Protein AF-A0A2N1FBA3-F1 (afdb_monomer_lite)

Foldseek 3Di:
DDDDDDDDPDPDDDPPPDPPDDDPLNVLLVVLLLLLLCCLVVVDDPVVNVVVLVVCCVVDPDDCPHLSNQVNPQDSPDPPSSVSSVVSSVVPDDPLRSVLSVLLVLLVCLLPDPDLVVNLVSLVVLLVVCVVVVNQQQLSVVSVVLNCLDCPRDDDDDHHDYSVNSSVVSNVSSVQLNVLSVVCVVVVNSVCSRNDHRDDPPPPDDPPVVDDPPDPPVVVVVSVVVVVVVCVVVVVD

Radius of gyration: 23.24 Å; chains: 1; bounding box: 52×93×58 Å

Secondary structure (DSSP, 8-state):
-----------------------HHHHHHHHHHHHHHHHHTTSS-HHHHHHHHHHHHHHS---TTSHHHHHHTS-TTSTTTHHHHHHHHHHHS-HHHHHHHHHHHHHHHHHH---HHHHHHHHHHHHHHHHHTTT--GGGHHHHHHHHTSTTSS-S-S----HHHHHHHHHHHHHHHHHHHHHHHTTT-HHHHHTPPPPP------TTTTS----HHHHHHHHHHHHHHHHHHTT--

Sequence (237 aa):
MEEAKEEIEDKKPHRYLKPVRFNKQEIVNEELTQKAYQLLIDKIDVDTFEKYLYELVEISQFNSKTLIFDFVNINYKLGNYKKPLFNLLECYCSDEELLSFKIYFSCLNLLSSDTDKFILELISDLSSLWVQNDYELDMLHEFYMLNISMPSSFGDDYYHLSEAEGIAKAIMYSKEVILKFNFFKKSHDWKGFLKCIIEKEEEHKNNIIKTKYTSIEQSKSLSNKIIDLLKGILGLI

pLDDT: mean 74.28, std 22.82, range [27.34, 96.5]

Structure (mmCIF, N/CA/C/O backbone):
data_AF-A0A2N1FBA3-F1
#
_entry.id   AF-A0A2N1FBA3-F1
#
loop_
_atom_site.group_PDB
_atom_site.id
_atom_site.type_symbol
_atom_site.label_atom_id
_atom_site.label_alt_id
_atom_site.label_comp_id
_atom_site.label_asym_id
_atom_site.label_entity_id
_atom_site.label_seq_id
_atom_site.pdbx_PDB_ins_code
_atom_site.Cartn_x
_atom_site.Cartn_y
_atom_site.Cartn_z
_atom_site.occupancy
_atom_site.B_iso_or_equiv
_atom_site.auth_seq_id
_atom_site.auth_comp_id
_atom_site.auth_asym_id
_atom_site.auth_atom_id
_atom_site.pdbx_PDB_model_num
ATOM 1 N N . MET A 1 1 ? 1.520 74.445 0.245 1.00 40.75 1 MET A N 1
ATOM 2 C CA . MET A 1 1 ? 2.204 73.594 1.239 1.00 40.75 1 MET A CA 1
ATOM 3 C C . MET A 1 1 ? 1.120 72.846 1.971 1.00 40.75 1 MET A C 1
ATOM 5 O O . MET A 1 1 ? 0.531 73.377 2.900 1.00 40.75 1 MET A O 1
ATOM 9 N N . GLU A 1 2 ? 0.782 71.684 1.440 1.00 40.19 2 GLU A N 1
ATOM 10 C CA . GLU A 1 2 ? -0.274 70.811 1.926 1.00 40.19 2 GLU A CA 1
ATOM 11 C C . GLU A 1 2 ? 0.390 69.437 1.993 1.00 40.19 2 GLU A C 1
ATOM 13 O O . GLU A 1 2 ? 0.684 68.842 0.961 1.00 40.19 2 GLU A O 1
ATOM 18 N N . GLU A 1 3 ? 0.776 69.019 3.198 1.00 37.88 3 GLU A N 1
ATOM 19 C CA . GLU A 1 3 ? 1.397 67.720 3.441 1.00 37.88 3 GLU A CA 1
ATOM 20 C C . GLU A 1 3 ? 0.727 67.027 4.629 1.00 37.88 3 GLU A C 1
ATOM 22 O O . GLU A 1 3 ? 0.576 67.596 5.710 1.00 37.88 3 GLU A O 1
ATOM 27 N N . ALA A 1 4 ? 0.400 65.762 4.360 1.00 41.03 4 ALA A N 1
ATOM 28 C CA . ALA A 1 4 ? 0.365 64.615 5.256 1.00 41.03 4 ALA A CA 1
ATOM 29 C C . ALA A 1 4 ? -0.713 64.558 6.355 1.00 41.03 4 ALA A C 1
ATOM 31 O O . ALA A 1 4 ? -0.510 64.971 7.495 1.00 41.03 4 ALA A O 1
ATOM 32 N N . LYS A 1 5 ? -1.796 63.834 6.038 1.00 40.84 5 LYS A N 1
ATOM 33 C CA . LYS A 1 5 ? -2.461 62.926 6.983 1.00 40.84 5 LYS A CA 1
ATOM 34 C C . LYS A 1 5 ? -2.737 61.577 6.314 1.00 40.84 5 LYS A C 1
ATOM 36 O O . LYS A 1 5 ? -3.690 61.431 5.565 1.00 40.84 5 LYS A O 1
ATOM 41 N N . GLU A 1 6 ? -1.799 60.663 6.543 1.00 46.12 6 GLU A N 1
ATOM 42 C CA . GLU A 1 6 ? -2.015 59.302 7.054 1.00 46.12 6 GLU A CA 1
ATOM 43 C C . GLU A 1 6 ? -3.336 58.610 6.655 1.00 46.12 6 GLU A C 1
ATOM 45 O O . GLU A 1 6 ? -4.364 58.788 7.307 1.00 46.12 6 GLU A O 1
ATOM 50 N N . GLU A 1 7 ? -3.278 57.747 5.636 1.00 37.88 7 GLU A N 1
ATOM 51 C CA . GLU A 1 7 ? -4.264 56.681 5.435 1.00 37.88 7 GLU A CA 1
ATOM 52 C C . GLU A 1 7 ? -3.579 55.326 5.629 1.00 37.88 7 GLU A C 1
ATOM 54 O O . GLU A 1 7 ? -2.591 54.979 4.980 1.00 37.88 7 GLU A O 1
ATOM 59 N N . ILE A 1 8 ? -4.087 54.611 6.627 1.00 41.16 8 ILE A N 1
ATOM 60 C CA . ILE A 1 8 ? -3.614 53.330 7.130 1.00 41.16 8 ILE A CA 1
ATOM 61 C C . ILE A 1 8 ? -4.030 52.257 6.128 1.00 41.16 8 ILE A C 1
ATOM 63 O O . ILE A 1 8 ? -5.218 52.005 5.938 1.00 41.16 8 ILE A O 1
ATOM 67 N N . GLU A 1 9 ? -3.044 51.622 5.498 1.00 39.00 9 GLU A N 1
ATOM 68 C CA . GLU A 1 9 ? -3.273 50.517 4.576 1.00 39.00 9 GLU A CA 1
ATOM 69 C C . GLU A 1 9 ? -3.792 49.284 5.338 1.00 39.00 9 GLU A C 1
ATOM 71 O O . GLU A 1 9 ? -3.237 48.835 6.348 1.00 39.00 9 GLU A O 1
ATOM 76 N N . ASP A 1 10 ? -4.919 48.788 4.841 1.00 37.56 10 ASP A N 1
ATOM 77 C CA . ASP A 1 10 ? -5.786 47.764 5.403 1.00 37.56 10 ASP A CA 1
ATOM 78 C C . ASP A 1 10 ? -5.046 46.424 5.580 1.00 37.56 10 ASP A C 1
ATOM 80 O O . ASP A 1 10 ? -4.715 45.708 4.627 1.00 37.56 10 ASP A O 1
ATOM 84 N N . LYS A 1 11 ? -4.759 46.070 6.838 1.00 38.84 11 LYS A N 1
ATOM 85 C CA . LYS A 1 11 ? -4.204 44.765 7.208 1.00 38.84 11 LYS A CA 1
ATOM 86 C C . LYS A 1 11 ? -5.255 43.688 6.944 1.00 38.84 11 LYS A C 1
ATOM 88 O O . LYS A 1 11 ? -6.096 43.414 7.799 1.00 38.84 11 LYS A O 1
ATOM 93 N N . LYS A 1 12 ? -5.144 42.995 5.805 1.00 38.62 12 LYS A N 1
ATOM 94 C CA . LYS A 1 12 ? -5.820 41.704 5.584 1.00 38.62 12 LYS A CA 1
ATOM 95 C C . LYS A 1 12 ? -5.584 40.795 6.801 1.00 38.62 12 LYS A C 1
ATOM 97 O O . LYS A 1 12 ? -4.427 40.524 7.130 1.00 38.62 12 LYS A O 1
ATOM 102 N N . PRO A 1 13 ? -6.635 40.279 7.460 1.00 33.41 13 PRO A N 1
ATOM 103 C CA . PRO A 1 13 ? -6.446 39.387 8.588 1.00 33.41 13 PRO A CA 1
ATOM 104 C C . PRO A 1 13 ? -5.864 38.067 8.080 1.00 33.41 13 PRO A C 1
ATOM 106 O O . PRO A 1 13 ? -6.504 37.333 7.321 1.00 33.41 13 PRO A O 1
ATOM 109 N N . HIS A 1 14 ? -4.643 37.756 8.518 1.00 37.16 14 HIS A N 1
ATOM 110 C CA . HIS A 1 14 ? -4.115 36.403 8.465 1.00 37.16 14 HIS A CA 1
ATOM 111 C C . HIS A 1 14 ? -5.117 35.484 9.168 1.00 37.16 14 HIS A C 1
ATOM 113 O O . HIS A 1 14 ? -5.274 35.519 10.390 1.00 37.16 14 HIS A O 1
ATOM 119 N N . ARG A 1 15 ? -5.834 34.671 8.384 1.00 32.31 15 ARG A N 1
ATOM 120 C CA . ARG A 1 15 ? -6.570 33.524 8.909 1.00 32.31 15 ARG A CA 1
ATOM 121 C C . ARG A 1 15 ? -5.532 32.583 9.500 1.00 32.31 15 ARG A C 1
ATOM 123 O O . ARG A 1 15 ? -4.911 31.807 8.781 1.00 32.31 15 ARG A O 1
ATOM 130 N N . TYR A 1 16 ? -5.333 32.676 10.808 1.00 34.53 16 TYR A N 1
ATOM 131 C CA . TYR A 1 16 ? -4.675 31.633 11.571 1.00 34.53 16 TYR A CA 1
ATOM 132 C C . TYR A 1 16 ? -5.463 30.343 11.332 1.00 34.53 16 TYR A C 1
ATOM 134 O O . TYR A 1 16 ? -6.591 30.198 11.811 1.00 34.53 16 TYR A O 1
ATOM 142 N N . LEU A 1 17 ? -4.891 29.430 10.544 1.00 33.62 17 LEU A N 1
ATOM 143 C CA . LEU A 1 17 ? -5.324 28.041 10.507 1.00 33.62 17 LEU A CA 1
ATOM 144 C C . LEU A 1 17 ? -5.215 27.536 11.945 1.00 33.62 17 LEU A C 1
ATOM 146 O O . LEU A 1 17 ? -4.118 27.415 12.491 1.00 33.62 17 LEU A O 1
ATOM 150 N N . LYS A 1 18 ? -6.363 27.336 12.599 1.00 27.34 18 LYS A N 1
ATOM 151 C CA . LYS A 1 18 ? -6.389 26.703 13.915 1.00 27.34 18 LYS A CA 1
ATOM 152 C C . LYS A 1 18 ? -5.731 25.326 13.768 1.00 27.34 18 LYS A C 1
ATOM 154 O O . LYS A 1 18 ? -6.090 24.608 12.835 1.00 27.34 18 LYS A O 1
ATOM 159 N N . PRO A 1 19 ? -4.805 24.940 14.660 1.00 30.78 19 PRO A N 1
ATOM 160 C CA . PRO A 1 19 ? -4.269 23.590 14.649 1.00 30.78 19 PRO A CA 1
ATOM 161 C C . PRO A 1 19 ? -5.424 22.604 14.845 1.00 30.78 19 PRO A C 1
ATOM 163 O O . PRO A 1 19 ? -6.193 22.720 15.805 1.00 30.78 19 PRO A O 1
ATOM 166 N N . VAL A 1 20 ? -5.556 21.667 13.907 1.00 39.53 20 VAL A N 1
ATOM 167 C CA . VAL A 1 20 ? -6.497 20.548 13.988 1.00 39.53 20 VAL A CA 1
ATOM 168 C C . VAL A 1 20 ? -6.097 19.724 15.211 1.00 39.53 20 VAL A C 1
ATOM 170 O O . VAL A 1 20 ? -5.027 19.120 15.248 1.00 39.53 20 VAL A O 1
ATOM 173 N N . ARG A 1 21 ? -6.915 19.769 16.267 1.00 33.56 21 ARG A N 1
ATOM 174 C CA . ARG A 1 21 ? -6.768 18.880 17.422 1.00 33.56 21 ARG A CA 1
ATOM 175 C C . ARG A 1 21 ? -7.423 17.558 17.050 1.00 33.56 21 ARG A C 1
ATOM 177 O O . ARG A 1 21 ? -8.639 17.448 17.157 1.00 33.56 21 ARG A O 1
ATOM 184 N N . PHE A 1 22 ? -6.625 16.593 16.614 1.00 40.84 22 PHE A N 1
ATOM 185 C CA . PHE A 1 22 ? -7.098 15.222 16.447 1.00 40.84 22 PHE A CA 1
ATOM 186 C C . PHE A 1 22 ? -7.573 14.673 17.795 1.00 40.84 22 PHE A C 1
ATOM 188 O O . PHE A 1 22 ? -6.929 14.880 18.832 1.00 40.84 22 PHE A O 1
ATOM 195 N N . ASN A 1 23 ? -8.722 14.002 17.793 1.00 56.44 23 ASN A N 1
ATOM 196 C CA . ASN A 1 23 ? -9.203 13.294 18.970 1.00 56.44 23 ASN A CA 1
ATOM 197 C C . ASN A 1 23 ? -8.295 12.072 19.204 1.00 56.44 23 ASN A C 1
ATOM 199 O O . ASN A 1 23 ? -7.989 11.342 18.267 1.00 56.44 23 ASN A O 1
ATOM 203 N N . LYS A 1 24 ? -7.877 11.806 20.449 1.00 57.12 24 LYS A N 1
ATOM 204 C CA . LYS A 1 24 ? -7.055 10.627 20.794 1.00 57.12 24 LYS A CA 1
ATOM 205 C C . LYS A 1 24 ? -7.682 9.316 20.286 1.00 57.12 24 LYS A C 1
ATOM 207 O O . LYS A 1 24 ? -6.959 8.406 19.906 1.00 57.12 24 LYS A O 1
ATOM 212 N N . GLN A 1 25 ? -9.015 9.242 20.252 1.00 61.28 25 GLN A N 1
ATOM 213 C CA . GLN A 1 25 ? -9.766 8.095 19.728 1.00 61.28 25 GLN A CA 1
ATOM 214 C C . GLN A 1 25 ? -9.596 7.907 18.208 1.00 61.28 25 GLN A C 1
ATOM 216 O O . GLN A 1 25 ? -9.546 6.784 17.725 1.00 61.28 25 GLN A O 1
ATOM 221 N N . GLU A 1 26 ? -9.509 9.007 17.464 1.00 65.25 26 GLU A N 1
ATOM 222 C CA . GLU A 1 26 ? -9.394 9.027 16.001 1.00 65.25 26 GLU A CA 1
ATOM 223 C C . GLU A 1 26 ? -8.006 8.543 15.565 1.00 65.25 26 GLU A C 1
ATOM 225 O O . GLU A 1 26 ? -7.898 7.662 14.720 1.00 65.25 26 GLU A O 1
ATOM 230 N N . ILE A 1 27 ? -6.957 8.995 16.265 1.00 62.03 27 ILE A N 1
ATOM 231 C CA . ILE A 1 27 ? -5.572 8.542 16.055 1.00 62.03 27 ILE A CA 1
ATOM 232 C C . ILE A 1 27 ? -5.445 7.025 16.267 1.00 62.03 27 ILE A C 1
ATOM 234 O O . ILE A 1 27 ? -4.833 6.336 15.457 1.00 62.03 27 ILE A O 1
ATOM 238 N N . VAL A 1 28 ? -6.048 6.497 17.339 1.00 70.06 28 VAL A N 1
ATOM 239 C CA . VAL A 1 28 ? -6.022 5.055 17.643 1.00 70.06 28 VAL A CA 1
ATOM 240 C C . VAL A 1 28 ? -6.751 4.243 16.568 1.00 70.06 28 VAL A C 1
ATOM 242 O O . VAL A 1 28 ? -6.282 3.174 16.184 1.00 70.06 28 VAL A O 1
ATOM 245 N N . ASN A 1 29 ? -7.872 4.749 16.048 1.00 80.88 29 ASN A N 1
ATOM 246 C CA . ASN A 1 29 ? -8.613 4.078 14.981 1.00 80.88 29 ASN A CA 1
ATOM 247 C C . ASN A 1 29 ? -7.834 4.066 13.655 1.00 80.88 29 ASN A C 1
ATOM 249 O O . ASN A 1 29 ? -7.808 3.040 12.975 1.00 80.88 29 ASN A O 1
ATOM 253 N N . GLU A 1 30 ? -7.170 5.168 13.297 1.00 77.25 30 GLU A N 1
ATOM 254 C CA . GLU A 1 30 ? -6.320 5.233 12.102 1.00 77.25 30 GLU A CA 1
ATOM 255 C C . GLU A 1 30 ? -5.138 4.257 12.182 1.00 77.25 30 GLU A C 1
ATOM 257 O O . GLU A 1 30 ? -4.810 3.584 11.202 1.00 77.25 30 GLU A O 1
ATOM 262 N N . GLU A 1 31 ? -4.473 4.189 13.337 1.00 85.50 31 GLU A N 1
ATOM 263 C CA . GLU A 1 31 ? -3.321 3.309 13.546 1.00 85.50 31 GLU A CA 1
ATOM 264 C C . GLU A 1 31 ? -3.730 1.830 13.499 1.00 85.50 31 GLU A C 1
ATOM 266 O O . GLU A 1 31 ? -3.079 1.021 12.832 1.00 85.50 31 GLU A O 1
ATOM 271 N N . LEU A 1 32 ? -4.869 1.493 14.110 1.00 89.38 32 LEU A N 1
ATOM 272 C CA . LEU A 1 32 ? -5.458 0.160 14.037 1.00 89.38 32 LEU A CA 1
ATOM 273 C C . LEU A 1 32 ? -5.799 -0.243 12.602 1.00 89.38 32 LEU A C 1
ATOM 275 O O . LEU A 1 32 ? -5.458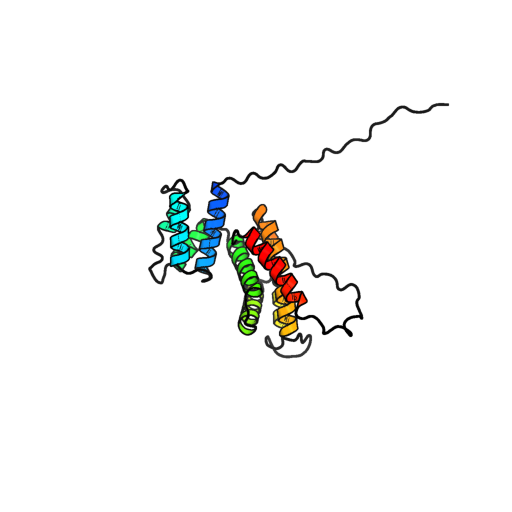 -1.343 12.171 1.00 89.38 32 LEU A O 1
ATOM 279 N N . THR A 1 33 ? -6.405 0.666 11.844 1.00 87.38 33 THR A N 1
ATOM 280 C CA . THR A 1 33 ? -6.745 0.457 10.431 1.00 87.38 33 THR A CA 1
ATOM 281 C C . THR A 1 33 ? -5.489 0.218 9.587 1.00 87.38 33 THR A C 1
ATOM 283 O O . THR A 1 33 ? -5.440 -0.707 8.779 1.00 87.38 33 THR A O 1
ATOM 286 N N . GLN A 1 34 ? -4.418 0.980 9.829 1.00 86.00 34 GLN A N 1
ATOM 287 C CA . GLN A 1 34 ? -3.121 0.775 9.175 1.00 86.00 34 GLN A CA 1
ATOM 288 C C . GLN A 1 34 ? -2.505 -0.583 9.501 1.00 86.00 34 GLN A C 1
ATOM 290 O O . GLN A 1 34 ? -2.010 -1.264 8.603 1.00 86.00 34 GLN A O 1
ATOM 295 N N . LYS A 1 35 ? -2.525 -0.992 10.773 1.00 91.06 35 LYS A N 1
ATOM 296 C CA . LYS A 1 35 ? -2.015 -2.300 11.205 1.00 91.06 35 LYS A CA 1
ATOM 297 C C . LYS A 1 35 ? -2.832 -3.445 10.611 1.00 91.06 35 LYS A C 1
ATOM 299 O O . LYS A 1 35 ? -2.261 -4.423 10.139 1.00 91.06 35 LYS A O 1
ATOM 304 N N . ALA A 1 36 ? -4.150 -3.293 10.553 1.00 91.69 36 ALA A N 1
ATOM 305 C CA . ALA A 1 36 ? -5.038 -4.247 9.908 1.00 91.69 36 ALA A CA 1
ATOM 306 C C . ALA A 1 36 ? -4.749 -4.374 8.410 1.00 91.69 36 ALA A C 1
ATOM 308 O O . ALA A 1 36 ? -4.677 -5.483 7.883 1.00 91.69 36 ALA A O 1
ATOM 309 N N . TYR A 1 37 ? -4.507 -3.253 7.731 1.00 87.25 37 TYR A N 1
ATOM 310 C CA . TYR A 1 37 ? -4.104 -3.272 6.333 1.00 87.25 37 TYR A CA 1
ATOM 311 C C . TYR A 1 37 ? -2.747 -3.963 6.143 1.00 87.25 37 TYR A C 1
ATOM 313 O O . TYR A 1 37 ? -2.613 -4.801 5.257 1.00 87.25 37 TYR A O 1
ATOM 321 N N . GLN A 1 38 ? -1.760 -3.687 7.007 1.00 88.81 38 GLN A N 1
ATOM 322 C CA . GLN A 1 38 ? -0.466 -4.386 7.002 1.00 88.81 38 GLN A CA 1
ATOM 323 C C . GLN A 1 38 ? -0.633 -5.902 7.136 1.00 88.81 38 GLN A C 1
ATOM 325 O O . GLN A 1 38 ? 0.043 -6.646 6.430 1.00 88.81 38 GLN A O 1
ATOM 330 N N . LEU A 1 39 ? -1.536 -6.362 8.005 1.00 91.19 39 LEU A N 1
ATOM 331 C CA . LEU A 1 39 ? -1.850 -7.783 8.139 1.00 91.19 39 LEU A CA 1
ATOM 332 C C . LEU A 1 39 ? -2.526 -8.337 6.872 1.00 91.19 39 LEU A C 1
ATOM 334 O O . LEU A 1 39 ? -2.237 -9.457 6.454 1.00 91.19 39 LEU A O 1
ATOM 338 N N . LEU A 1 40 ? -3.419 -7.566 6.242 1.00 87.06 40 LEU A N 1
ATOM 339 C CA . LEU A 1 40 ? -4.111 -7.970 5.016 1.00 87.06 40 LEU A CA 1
ATOM 340 C C . LEU A 1 40 ? -3.129 -8.220 3.856 1.00 87.06 40 LEU A C 1
ATOM 342 O O . LEU A 1 40 ? -3.300 -9.190 3.112 1.00 87.06 40 LEU A O 1
ATOM 346 N N . ILE A 1 41 ? -2.096 -7.379 3.737 1.00 82.25 41 ILE A N 1
ATOM 347 C CA . ILE A 1 41 ? -1.054 -7.462 2.698 1.00 82.25 41 ILE A CA 1
ATOM 348 C C . ILE A 1 41 ? 0.178 -8.289 3.108 1.00 82.25 41 ILE A C 1
ATOM 350 O O . ILE A 1 41 ? 1.232 -8.149 2.493 1.00 82.25 41 ILE A O 1
ATOM 354 N N . ASP A 1 42 ? 0.074 -9.112 4.155 1.00 82.25 42 ASP A N 1
ATOM 355 C CA . ASP A 1 42 ? 1.154 -9.985 4.648 1.00 82.25 42 ASP A CA 1
ATOM 356 C C . ASP A 1 42 ? 2.438 -9.251 5.080 1.00 82.25 42 ASP A C 1
ATOM 358 O O . ASP A 1 42 ? 3.530 -9.820 5.084 1.00 82.25 42 ASP A O 1
ATOM 362 N N . LYS A 1 43 ? 2.333 -7.974 5.466 1.00 82.38 43 LYS A N 1
ATOM 363 C CA . LYS A 1 43 ? 3.478 -7.194 5.960 1.00 82.38 43 LYS A CA 1
ATOM 364 C C . LYS A 1 43 ? 3.805 -7.491 7.422 1.00 82.38 43 LYS A C 1
ATOM 366 O O . LYS A 1 43 ? 4.963 -7.382 7.819 1.00 82.38 43 LYS A O 1
ATOM 371 N N . ILE A 1 44 ? 2.791 -7.831 8.209 1.00 90.25 44 ILE A N 1
ATOM 372 C CA . ILE A 1 44 ? 2.929 -8.335 9.576 1.00 90.25 44 ILE A CA 1
ATOM 373 C C . ILE A 1 44 ? 2.214 -9.677 9.669 1.00 90.25 44 ILE A C 1
ATOM 375 O O . ILE A 1 44 ? 1.214 -9.898 8.986 1.00 90.25 44 ILE A O 1
ATOM 379 N N . ASP A 1 45 ? 2.731 -10.569 10.505 1.00 91.94 45 ASP A N 1
ATOM 380 C CA . ASP A 1 45 ? 2.073 -11.831 10.811 1.00 91.94 45 ASP A CA 1
ATOM 381 C C . ASP A 1 45 ? 0.913 -11.642 11.809 1.00 91.94 45 ASP A C 1
ATOM 383 O O . ASP A 1 45 ? 0.745 -10.587 12.433 1.00 91.94 45 ASP A O 1
ATOM 387 N N . VAL A 1 46 ? 0.104 -12.694 11.946 1.00 94.19 46 VAL A N 1
ATOM 388 C CA . VAL A 1 46 ? -1.057 -12.729 12.844 1.00 94.19 46 VAL A CA 1
ATOM 389 C C . VAL A 1 46 ? -0.661 -12.495 14.300 1.00 94.19 46 VAL A C 1
ATOM 391 O O . VAL A 1 46 ? -1.343 -11.728 14.974 1.00 94.19 46 VAL A O 1
ATOM 394 N N . ASP A 1 47 ? 0.429 -13.092 14.783 1.00 93.50 47 ASP A N 1
ATOM 395 C CA . ASP A 1 47 ? 0.823 -12.992 16.193 1.00 93.50 47 ASP A CA 1
ATOM 396 C C . ASP A 1 47 ? 1.237 -11.552 16.538 1.00 93.50 47 ASP A C 1
ATOM 398 O O . ASP A 1 47 ? 0.855 -11.011 17.580 1.00 93.50 47 ASP A O 1
ATOM 402 N N . THR A 1 48 ? 1.963 -10.897 15.626 1.00 94.75 48 THR A N 1
ATOM 403 C CA . THR A 1 48 ? 2.330 -9.479 15.721 1.00 94.75 48 THR A CA 1
ATOM 404 C C . THR A 1 48 ? 1.088 -8.587 15.790 1.00 94.75 48 THR A C 1
ATOM 406 O O . THR A 1 48 ? 1.036 -7.660 16.604 1.00 94.75 48 THR A O 1
ATOM 409 N N . PHE A 1 49 ? 0.074 -8.856 14.964 1.00 94.94 49 PHE A N 1
ATOM 410 C CA . PHE A 1 49 ? -1.165 -8.082 14.972 1.00 94.94 49 PHE A CA 1
ATOM 411 C C . PHE A 1 49 ? -2.025 -8.354 16.215 1.00 94.94 49 PHE A C 1
ATOM 413 O O . PHE A 1 49 ? -2.502 -7.407 16.839 1.00 94.94 49 PHE A O 1
ATOM 420 N N . GLU A 1 50 ? -2.183 -9.615 16.629 1.00 93.31 50 GLU A N 1
ATOM 421 C CA . GLU A 1 50 ? -2.922 -9.975 17.846 1.00 93.31 50 GLU A CA 1
ATOM 422 C C . GLU A 1 50 ? -2.302 -9.310 19.078 1.00 93.31 50 GLU A C 1
ATOM 424 O O . GLU A 1 50 ? -3.020 -8.725 19.888 1.00 93.31 50 GLU A O 1
ATOM 429 N N . LYS A 1 51 ? -0.968 -9.320 19.199 1.00 92.44 51 LYS A N 1
ATOM 430 C CA . LYS A 1 51 ? -0.265 -8.633 20.290 1.00 92.44 51 LYS A CA 1
ATOM 431 C C . LYS A 1 51 ? -0.601 -7.140 20.337 1.00 92.44 51 LYS A C 1
ATOM 433 O O . LYS A 1 51 ? -0.908 -6.619 21.407 1.00 92.44 51 LYS A O 1
ATOM 438 N N . TYR A 1 52 ? -0.592 -6.476 19.183 1.00 92.88 52 TYR A N 1
ATOM 439 C CA . TYR A 1 52 ? -0.973 -5.069 19.073 1.00 92.88 52 TYR A CA 1
ATOM 440 C C . TYR A 1 52 ? -2.430 -4.825 19.506 1.00 92.88 52 TYR A C 1
ATOM 442 O O . TYR A 1 52 ? -2.706 -3.867 20.229 1.00 92.88 52 TYR A O 1
ATOM 450 N N . LEU A 1 53 ? -3.361 -5.713 19.132 1.00 91.94 53 LEU A N 1
ATOM 451 C CA . LEU A 1 53 ? -4.750 -5.633 19.596 1.00 91.94 53 LEU A CA 1
ATOM 452 C C . LEU A 1 53 ? -4.849 -5.737 21.123 1.00 91.94 53 LEU A C 1
ATOM 454 O O . LEU A 1 53 ? -5.571 -4.948 21.727 1.00 91.94 53 LEU A O 1
ATOM 458 N N . TYR A 1 54 ? -4.125 -6.666 21.756 1.00 87.94 54 TYR A N 1
ATOM 459 C CA . TYR A 1 54 ? -4.134 -6.804 23.217 1.00 87.94 54 TYR A CA 1
ATOM 460 C C . TYR A 1 54 ? -3.631 -5.539 23.917 1.00 87.94 54 TYR A C 1
ATOM 462 O O . TYR A 1 54 ? -4.293 -5.043 24.828 1.00 87.94 54 TYR A O 1
ATOM 470 N N . GLU A 1 55 ? -2.514 -4.976 23.453 1.00 88.31 55 GLU A N 1
ATOM 471 C CA . GLU A 1 55 ? -1.969 -3.725 23.991 1.00 88.31 55 GLU A CA 1
ATOM 472 C C . GLU A 1 55 ? -2.977 -2.571 23.852 1.00 88.31 55 GLU A C 1
ATOM 474 O O . GLU A 1 55 ? -3.192 -1.810 24.797 1.00 88.31 55 GLU A O 1
ATOM 479 N N . LEU A 1 56 ? -3.668 -2.476 22.709 1.00 86.69 56 LEU A N 1
ATOM 480 C CA . LEU A 1 56 ? -4.728 -1.488 22.499 1.00 86.69 56 LEU A CA 1
ATOM 481 C C . LEU A 1 56 ? -5.921 -1.681 23.440 1.00 86.69 56 LEU A C 1
ATOM 483 O O . LEU A 1 56 ? -6.467 -0.694 23.939 1.00 86.69 56 LEU A O 1
ATOM 487 N N . VAL A 1 57 ? -6.348 -2.921 23.685 1.00 84.88 57 VAL A N 1
ATOM 488 C CA . VAL A 1 57 ? -7.457 -3.231 24.603 1.00 84.88 57 VAL A CA 1
ATOM 489 C C . VAL A 1 57 ? -7.129 -2.787 26.030 1.00 84.88 57 VAL A C 1
ATOM 491 O O . VAL A 1 57 ? -8.003 -2.248 26.705 1.00 84.88 57 VAL A O 1
ATOM 494 N N . GLU A 1 58 ? -5.880 -2.941 26.476 1.00 80.69 58 GLU A N 1
ATOM 495 C CA . GLU A 1 58 ? -5.449 -2.541 27.824 1.00 80.69 58 GLU A CA 1
ATOM 496 C C . GLU A 1 58 ? -5.457 -1.020 28.043 1.00 80.69 58 GLU A C 1
ATOM 498 O O . GLU A 1 58 ? -5.730 -0.551 29.151 1.00 80.69 58 GLU A O 1
ATOM 503 N N . ILE A 1 59 ? -5.179 -0.233 26.997 1.00 77.06 59 ILE A N 1
ATOM 504 C CA . ILE A 1 59 ? -5.022 1.230 27.100 1.00 77.06 59 ILE A CA 1
ATOM 505 C C . ILE A 1 59 ? -6.237 2.032 26.608 1.00 77.06 59 ILE A C 1
ATOM 507 O O . ILE A 1 59 ? -6.253 3.264 26.730 1.00 77.06 59 ILE A O 1
ATOM 511 N N . SER A 1 60 ? -7.246 1.368 26.041 1.00 70.31 60 SER A N 1
ATOM 512 C CA . SER A 1 60 ? -8.442 1.997 25.469 1.00 70.31 60 SER A CA 1
ATOM 513 C C . SER A 1 60 ? -9.714 1.683 26.266 1.00 70.31 60 SER A C 1
ATOM 515 O O . SER A 1 60 ? -9.785 0.735 27.043 1.00 70.31 60 SER A O 1
ATOM 517 N N . GLN A 1 61 ? -10.764 2.493 26.082 1.00 70.19 61 GLN A N 1
ATOM 518 C CA . GLN A 1 61 ? -12.094 2.173 26.612 1.00 70.19 61 GLN A CA 1
ATOM 519 C C . GLN A 1 61 ? -12.745 1.084 25.752 1.00 70.19 61 GLN A C 1
ATOM 521 O O . GLN A 1 61 ? -13.547 1.371 24.864 1.00 70.19 61 GLN A O 1
ATOM 526 N N . PHE A 1 62 ? -12.383 -0.169 26.012 1.00 76.12 62 PHE A N 1
ATOM 527 C CA . PHE A 1 62 ? -12.922 -1.327 25.311 1.00 76.12 62 PHE A CA 1
ATOM 528 C C . PHE A 1 62 ? -14.413 -1.525 25.627 1.00 76.12 62 PHE A C 1
ATOM 530 O O . PHE A 1 62 ? -14.799 -1.758 26.773 1.00 76.12 62 PHE A O 1
ATOM 537 N N . ASN A 1 63 ? -15.274 -1.417 24.614 1.00 79.19 63 ASN A N 1
ATOM 538 C CA . ASN A 1 63 ? -16.690 -1.762 24.716 1.00 79.19 63 ASN A CA 1
ATOM 539 C C . ASN A 1 63 ? -17.216 -2.246 23.361 1.00 79.19 63 ASN A C 1
ATOM 541 O O . ASN A 1 63 ? -16.590 -2.021 22.333 1.00 79.19 63 ASN A O 1
ATOM 545 N N . SER A 1 64 ? -18.395 -2.867 23.351 1.00 79.44 64 SER A N 1
ATOM 546 C CA . SER A 1 64 ? -18.960 -3.515 22.161 1.00 79.44 64 SER A CA 1
ATOM 547 C C . SER A 1 64 ? -19.306 -2.590 20.988 1.00 79.44 64 SER A C 1
ATOM 549 O O . SER A 1 64 ? -19.773 -3.071 19.963 1.00 79.44 64 SER A O 1
ATOM 551 N N . LYS A 1 65 ? -19.136 -1.273 21.133 1.00 78.50 65 LYS A N 1
ATOM 552 C CA . LYS A 1 65 ? -19.394 -0.279 20.084 1.00 78.50 65 LYS A CA 1
ATOM 553 C C . LYS A 1 65 ? -18.109 0.313 19.502 1.00 78.50 65 LYS A C 1
ATOM 555 O O . LYS A 1 65 ? -18.193 1.271 18.739 1.00 78.50 65 LYS A O 1
ATOM 560 N N . THR A 1 66 ? -16.933 -0.159 19.917 1.00 82.94 66 THR A N 1
ATOM 561 C CA . THR A 1 66 ? -15.658 0.379 19.433 1.00 82.94 66 THR A CA 1
ATOM 562 C C . THR A 1 66 ? -15.114 -0.430 18.268 1.00 82.94 66 THR A C 1
ATOM 564 O O . THR A 1 66 ? -15.262 -1.645 18.218 1.00 82.94 66 THR A O 1
ATOM 567 N N . LEU A 1 67 ? -14.383 0.245 17.380 1.00 85.19 67 LEU A N 1
ATOM 568 C CA . LEU A 1 67 ? -13.674 -0.388 16.270 1.00 85.19 67 LEU A CA 1
ATOM 569 C C . LEU A 1 67 ? -12.756 -1.532 16.744 1.00 85.19 67 LEU A C 1
ATOM 571 O O . LEU A 1 67 ? -12.741 -2.607 16.156 1.00 85.19 67 LEU A O 1
ATOM 575 N N . ILE A 1 68 ? -12.040 -1.331 17.859 1.00 87.94 68 ILE A N 1
ATOM 576 C CA . ILE A 1 68 ? -11.167 -2.352 18.469 1.00 87.94 68 ILE A CA 1
ATOM 577 C C . ILE A 1 68 ? -11.951 -3.632 18.794 1.00 87.94 68 ILE A C 1
ATOM 579 O O . ILE A 1 68 ? -11.434 -4.726 18.585 1.00 87.94 68 ILE A O 1
ATOM 583 N N . PHE A 1 69 ? -13.192 -3.519 19.278 1.00 88.06 69 PHE A N 1
ATOM 584 C CA . PHE A 1 69 ? -14.030 -4.684 19.560 1.00 88.06 69 PHE A CA 1
ATOM 585 C C . PHE A 1 69 ? -14.332 -5.488 18.292 1.00 88.06 69 PHE A C 1
ATOM 587 O O . PHE A 1 69 ? -14.225 -6.714 18.314 1.00 88.06 69 PHE A O 1
ATOM 594 N N . ASP A 1 70 ? -14.636 -4.818 17.181 1.00 89.88 70 ASP A N 1
ATOM 595 C CA . ASP A 1 70 ? -14.889 -5.493 15.907 1.00 89.88 70 ASP A CA 1
ATOM 596 C C . ASP A 1 70 ? -13.644 -6.235 15.400 1.00 89.88 70 ASP A C 1
ATOM 598 O O . ASP A 1 70 ? -13.746 -7.385 14.969 1.00 89.88 70 ASP A O 1
ATOM 602 N N . PHE A 1 71 ? -12.456 -5.631 15.535 1.00 91.75 71 PHE A N 1
ATOM 603 C CA . PHE A 1 71 ? -11.192 -6.281 15.178 1.00 91.75 71 PHE A CA 1
ATOM 604 C C . PHE A 1 71 ? -10.878 -7.488 16.066 1.00 91.75 71 PHE A C 1
ATOM 606 O O . PHE A 1 71 ? -10.459 -8.523 15.552 1.00 91.75 71 PHE A O 1
ATOM 613 N N . VAL A 1 72 ? -11.093 -7.391 17.379 1.00 91.06 72 VAL A N 1
ATOM 614 C CA . VAL A 1 72 ? -10.844 -8.497 18.325 1.00 91.06 72 VAL A CA 1
ATOM 615 C C . VAL A 1 72 ? -11.776 -9.688 18.071 1.00 91.06 72 VAL A C 1
ATOM 617 O O . VAL A 1 72 ? -11.404 -10.828 18.338 1.00 91.06 72 VAL A O 1
ATOM 620 N N . ASN A 1 73 ? -12.970 -9.457 17.520 1.00 90.81 73 ASN A N 1
ATOM 621 C CA . ASN A 1 73 ? -13.929 -10.524 17.221 1.00 90.81 73 ASN A CA 1
ATOM 622 C C . ASN A 1 73 ? -13.592 -11.351 15.971 1.00 90.81 73 ASN A C 1
ATOM 624 O O . ASN A 1 73 ? -14.235 -12.377 15.726 1.00 90.81 73 ASN A O 1
ATOM 628 N N . ILE A 1 74 ? -12.606 -10.943 15.172 1.00 91.50 74 ILE A N 1
ATOM 629 C CA . ILE A 1 74 ? -12.124 -11.760 14.059 1.00 91.50 74 ILE A CA 1
ATOM 630 C C . ILE A 1 74 ? -11.277 -12.907 14.616 1.00 91.50 74 ILE A C 1
ATOM 632 O O . ILE A 1 74 ? -10.361 -12.714 15.409 1.00 91.50 74 ILE A O 1
ATOM 636 N N . ASN A 1 75 ? -11.551 -14.129 14.162 1.00 91.12 75 ASN A N 1
ATOM 637 C CA . ASN A 1 75 ? -10.728 -15.284 14.504 1.00 91.12 75 ASN A CA 1
ATOM 638 C C . ASN A 1 75 ? -9.526 -15.394 13.549 1.00 91.12 75 ASN A C 1
ATOM 640 O O . ASN A 1 75 ? -9.621 -16.040 12.502 1.00 91.12 75 ASN A O 1
ATOM 644 N N . TYR A 1 76 ? -8.398 -14.783 13.920 1.00 91.31 76 TYR A N 1
ATOM 645 C CA . TYR A 1 76 ? -7.176 -14.746 13.103 1.00 91.31 76 TYR A CA 1
ATOM 646 C C . TYR A 1 76 ? -6.460 -16.094 12.963 1.00 91.31 76 TYR A C 1
ATOM 648 O O . TYR A 1 76 ? -5.677 -16.290 12.038 1.00 91.31 76 TYR A O 1
ATOM 656 N N . LYS A 1 77 ? -6.769 -17.063 13.832 1.00 85.75 77 LYS A N 1
ATOM 657 C CA . LYS A 1 77 ? -6.190 -18.415 13.781 1.00 85.75 77 LYS A CA 1
ATOM 658 C C . LYS A 1 77 ? -6.794 -19.281 12.678 1.00 85.75 77 LYS A C 1
ATOM 660 O O . LYS A 1 77 ? -6.260 -20.345 12.368 1.00 85.75 77 LYS A O 1
ATOM 665 N N . LEU A 1 78 ? -7.911 -18.857 12.085 1.00 84.88 78 LEU A N 1
ATOM 666 C CA . LEU A 1 78 ? -8.465 -19.514 10.909 1.00 84.88 78 LEU A CA 1
ATOM 667 C C . LEU A 1 78 ? -7.706 -19.052 9.665 1.00 84.88 78 LEU A C 1
ATOM 669 O O . LEU A 1 78 ? -7.578 -17.857 9.424 1.00 84.88 78 LEU A O 1
ATOM 673 N N . GLY A 1 79 ? -7.300 -19.983 8.798 1.00 78.38 79 GLY A N 1
ATOM 674 C CA . GLY A 1 79 ? -6.606 -19.657 7.541 1.00 78.38 79 GLY A CA 1
ATOM 675 C C . GLY A 1 79 ? -7.399 -18.773 6.561 1.00 78.38 79 GLY A C 1
ATOM 676 O O . GLY A 1 79 ? -6.869 -18.380 5.529 1.00 78.38 79 GLY A O 1
ATOM 677 N N . ASN A 1 80 ? -8.661 -18.450 6.860 1.00 85.88 80 ASN A N 1
ATOM 678 C CA . ASN A 1 80 ? -9.524 -17.578 6.065 1.00 85.88 80 ASN A CA 1
ATOM 679 C C . ASN A 1 80 ? -9.812 -16.208 6.717 1.00 85.88 80 ASN A C 1
ATOM 681 O O . ASN A 1 80 ? -10.705 -15.509 6.237 1.00 85.88 80 ASN A O 1
ATOM 685 N N . TYR A 1 81 ? -9.077 -15.801 7.761 1.00 90.56 81 TYR A N 1
ATOM 686 C CA . TYR A 1 81 ? -9.302 -14.540 8.493 1.00 90.56 81 TYR A CA 1
ATOM 687 C C . TYR A 1 81 ? -9.247 -13.279 7.615 1.00 90.56 81 TYR A C 1
ATOM 689 O O . TYR A 1 81 ? -9.896 -12.280 7.926 1.00 90.56 81 TYR A O 1
ATOM 697 N N . LYS A 1 82 ? -8.500 -13.319 6.502 1.00 88.94 82 LYS A N 1
ATOM 698 C CA . LYS A 1 82 ? -8.332 -12.175 5.595 1.00 88.94 82 LYS A CA 1
ATOM 699 C C . LYS A 1 82 ? -9.654 -11.663 5.033 1.00 88.94 82 LYS A C 1
ATOM 701 O O . LYS A 1 82 ? -9.805 -10.463 4.854 1.00 88.94 82 LYS A O 1
ATOM 706 N N . LYS A 1 83 ? -10.622 -12.551 4.781 1.00 87.44 83 LYS A N 1
ATOM 707 C CA . LYS A 1 83 ? -11.934 -12.150 4.255 1.00 87.44 83 LYS A CA 1
ATOM 708 C C . LYS A 1 83 ? -12.753 -11.367 5.297 1.00 87.44 83 LYS A C 1
ATOM 710 O O . LYS A 1 83 ? -13.167 -10.260 4.981 1.00 87.44 83 LYS A O 1
ATOM 715 N N . PRO A 1 84 ? -12.959 -11.868 6.531 1.00 90.88 84 PRO A N 1
ATOM 716 C CA . PRO A 1 84 ? -13.527 -11.068 7.616 1.00 90.88 84 PRO A CA 1
ATOM 717 C C . PRO A 1 84 ? -12.797 -9.744 7.862 1.00 90.88 84 PRO A C 1
ATOM 719 O O . PRO A 1 84 ? -13.454 -8.728 8.053 1.00 90.88 84 PRO A O 1
ATOM 722 N N . LEU A 1 85 ? -11.460 -9.747 7.824 1.00 91.62 85 LEU A N 1
ATOM 723 C CA . LEU A 1 85 ? -10.647 -8.544 8.014 1.00 91.62 85 LEU A CA 1
ATOM 724 C C . LEU A 1 85 ? -10.888 -7.500 6.923 1.00 91.62 85 LEU A C 1
ATOM 726 O O . LEU A 1 85 ? -11.072 -6.327 7.225 1.00 91.62 85 LEU A O 1
ATOM 730 N N . PHE A 1 86 ? -10.924 -7.933 5.665 1.00 85.44 86 PHE A N 1
ATOM 731 C CA . PHE A 1 86 ? -11.221 -7.064 4.534 1.00 85.44 86 PHE A CA 1
ATOM 732 C C . PHE A 1 86 ? -12.635 -6.482 4.619 1.00 85.44 86 PHE A C 1
ATOM 734 O O . PHE A 1 86 ? -12.791 -5.270 4.550 1.00 85.44 86 PHE A O 1
ATOM 741 N N . ASN A 1 87 ? -13.643 -7.319 4.881 1.00 87.88 87 ASN A N 1
ATOM 742 C CA . ASN A 1 87 ? -15.024 -6.859 5.055 1.00 87.88 87 ASN A CA 1
ATOM 743 C C . ASN A 1 87 ? -15.157 -5.845 6.200 1.00 87.88 87 ASN A C 1
ATOM 745 O O . ASN A 1 87 ? -15.968 -4.929 6.131 1.00 87.88 87 ASN A O 1
ATOM 749 N N . LEU A 1 88 ? -14.394 -6.032 7.282 1.00 89.94 88 LEU A N 1
ATOM 750 C CA . LEU A 1 88 ? -14.374 -5.077 8.381 1.00 89.94 88 LEU A CA 1
ATOM 751 C C . LEU A 1 88 ? -13.783 -3.742 7.921 1.00 89.94 88 LEU A C 1
ATOM 753 O O . LEU A 1 88 ? -14.361 -2.699 8.202 1.00 89.94 88 LEU A O 1
ATOM 757 N N . LEU A 1 89 ? -12.669 -3.769 7.191 1.00 87.56 89 LEU A N 1
ATOM 758 C CA . LEU A 1 89 ? -12.044 -2.564 6.651 1.00 87.56 89 LEU A CA 1
ATOM 759 C C . LEU A 1 89 ? -12.967 -1.814 5.677 1.00 87.56 89 LEU A C 1
ATOM 761 O O . LEU A 1 89 ? -13.053 -0.597 5.778 1.00 87.56 89 LEU A O 1
ATOM 765 N N . GLU A 1 90 ? -13.722 -2.500 4.816 1.00 83.25 90 GLU A N 1
ATOM 766 C CA . GLU A 1 90 ? -14.716 -1.866 3.923 1.00 83.25 90 GLU A CA 1
ATOM 767 C C . GLU A 1 90 ? -15.837 -1.128 4.679 1.00 83.25 90 GLU A C 1
ATOM 769 O O . GLU A 1 90 ? -16.407 -0.166 4.173 1.00 83.25 90 GLU A O 1
ATOM 774 N N . CYS A 1 91 ? -16.164 -1.540 5.908 1.00 84.19 91 CYS A N 1
ATOM 775 C CA . CYS A 1 91 ? -17.158 -0.836 6.726 1.00 84.19 91 CYS A CA 1
ATOM 776 C C . CYS A 1 91 ? -16.650 0.507 7.275 1.00 84.19 91 CYS A C 1
ATOM 778 O O . CYS A 1 91 ? -17.462 1.344 7.674 1.00 84.19 91 CYS A O 1
ATOM 780 N N . TYR A 1 92 ? -15.331 0.691 7.348 1.00 81.56 92 TYR A N 1
ATOM 781 C CA . TYR A 1 92 ? -14.701 1.818 8.041 1.00 81.56 92 TYR A CA 1
ATOM 782 C C . TYR A 1 92 ? -13.798 2.673 7.149 1.00 81.56 92 TYR A C 1
ATOM 784 O O . TYR A 1 92 ? -13.509 3.810 7.515 1.00 81.56 92 TYR A O 1
ATOM 792 N N . CYS A 1 93 ? -13.404 2.164 5.986 1.00 84.00 93 CYS A N 1
ATOM 793 C CA . CYS A 1 93 ? -12.593 2.858 4.999 1.00 84.00 93 CYS A CA 1
ATOM 794 C C . CYS A 1 93 ? -13.359 3.011 3.692 1.00 84.00 93 CYS 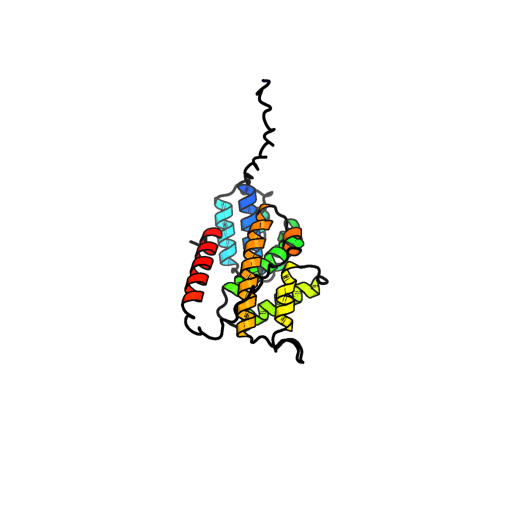A C 1
ATOM 796 O O . CYS A 1 93 ? -14.084 2.116 3.267 1.00 84.00 93 CYS A O 1
ATOM 798 N N . SER A 1 94 ? -13.138 4.139 3.023 1.00 86.31 94 SER A N 1
ATOM 799 C CA . SER A 1 94 ? -13.558 4.291 1.625 1.00 86.31 94 SER A CA 1
ATOM 800 C C . SER A 1 94 ? -12.701 3.433 0.686 1.00 86.31 94 SER A C 1
ATOM 802 O O . SER A 1 94 ? -11.549 3.120 1.001 1.00 86.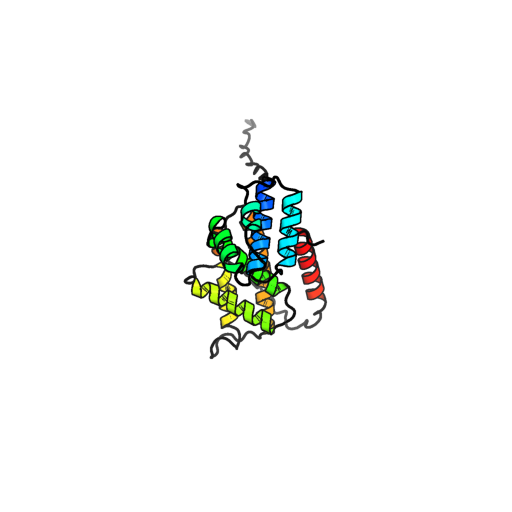31 94 SER A O 1
ATOM 804 N N . ASP A 1 95 ? -13.225 3.105 -0.495 1.00 86.69 95 ASP A N 1
ATOM 805 C CA . ASP A 1 95 ? -12.456 2.417 -1.540 1.00 86.69 95 ASP A CA 1
ATOM 806 C C . ASP A 1 95 ? -11.189 3.209 -1.899 1.00 86.69 95 ASP A C 1
ATOM 808 O O . ASP A 1 95 ? -10.101 2.641 -2.035 1.00 86.69 95 ASP A O 1
ATOM 812 N N . GLU A 1 96 ? -11.301 4.541 -1.971 1.00 91.44 96 GLU A N 1
ATOM 813 C CA . GLU A 1 96 ? -10.170 5.429 -2.222 1.00 91.44 96 GLU A CA 1
ATOM 814 C C . GLU A 1 96 ? -9.110 5.343 -1.121 1.00 91.44 96 GLU A C 1
ATOM 816 O O . GLU A 1 96 ? -7.912 5.370 -1.404 1.00 91.44 96 GLU A O 1
ATOM 821 N N . GLU A 1 97 ? -9.527 5.221 0.135 1.00 89.56 97 GLU A N 1
ATOM 822 C CA . GLU A 1 97 ? -8.623 5.071 1.274 1.00 89.56 97 GLU A CA 1
ATOM 823 C C . GLU A 1 97 ? -7.874 3.738 1.228 1.00 89.56 97 GLU A C 1
ATOM 825 O O . GLU A 1 97 ? -6.646 3.710 1.345 1.00 89.56 97 GLU A O 1
ATOM 830 N N . LEU A 1 98 ? -8.586 2.634 0.989 1.00 87.25 98 LEU A N 1
ATOM 831 C CA . LEU A 1 98 ? -7.986 1.301 0.882 1.00 87.25 98 LEU A CA 1
ATOM 832 C C . LEU A 1 98 ? -6.979 1.227 -0.266 1.00 87.25 98 LEU A C 1
ATOM 834 O O . LEU A 1 98 ? -5.886 0.668 -0.119 1.00 87.25 98 LEU A O 1
ATOM 838 N N . LEU A 1 99 ? -7.324 1.827 -1.403 1.00 91.25 99 LEU A N 1
ATOM 839 C CA . LEU A 1 99 ? -6.434 1.928 -2.549 1.00 91.25 99 LEU A CA 1
ATOM 840 C C . LEU A 1 99 ? -5.220 2.816 -2.246 1.00 91.25 99 LEU A C 1
ATOM 842 O O . LEU A 1 99 ? -4.095 2.465 -2.607 1.00 91.25 99 LEU A O 1
ATOM 846 N N . SER A 1 100 ? -5.419 3.919 -1.520 1.00 92.81 100 SER A N 1
ATOM 847 C CA . SER A 1 100 ? -4.333 4.807 -1.093 1.00 92.81 100 SER A CA 1
ATOM 848 C C . SER A 1 100 ? -3.328 4.081 -0.199 1.00 92.81 100 SER A C 1
ATOM 850 O O . SER A 1 100 ? -2.118 4.189 -0.416 1.00 92.81 100 SER A O 1
ATOM 852 N N . PHE A 1 101 ? -3.809 3.278 0.756 1.00 88.94 101 PHE A N 1
ATOM 853 C CA . PHE A 1 101 ? -2.949 2.428 1.578 1.00 88.94 101 PHE A CA 1
ATOM 854 C C . PHE A 1 101 ? -2.192 1.396 0.742 1.00 88.94 101 PHE A C 1
ATOM 856 O O . PHE A 1 101 ? -0.990 1.224 0.953 1.00 88.94 101 PHE A O 1
ATOM 863 N N . LYS A 1 102 ? -2.841 0.762 -0.245 1.00 90.19 102 LYS A N 1
ATOM 864 C CA . LYS A 1 102 ? -2.180 -0.190 -1.156 1.00 90.19 102 LYS A CA 1
ATOM 865 C C . LYS A 1 102 ? -0.956 0.427 -1.814 1.00 90.19 102 LYS A C 1
ATOM 867 O O . LYS A 1 102 ? 0.141 -0.120 -1.735 1.00 90.19 102 LYS A O 1
ATOM 872 N N . ILE A 1 103 ? -1.159 1.587 -2.431 1.00 94.81 103 ILE A N 1
ATOM 873 C CA . ILE A 1 103 ? -0.124 2.320 -3.159 1.00 94.81 103 ILE A CA 1
ATOM 874 C C . ILE A 1 103 ? 1.005 2.717 -2.202 1.00 94.81 103 ILE A C 1
ATOM 876 O O . ILE A 1 103 ? 2.175 2.441 -2.471 1.00 94.81 103 ILE A O 1
ATOM 880 N N . TYR A 1 104 ? 0.656 3.292 -1.050 1.00 92.88 104 TYR A N 1
ATOM 881 C CA . TYR A 1 104 ? 1.615 3.688 -0.022 1.00 92.88 104 TYR A CA 1
ATOM 882 C C . TYR A 1 104 ? 2.499 2.524 0.449 1.00 92.88 104 TYR A C 1
ATOM 884 O O . TYR A 1 104 ? 3.726 2.649 0.488 1.00 92.88 104 TYR A O 1
ATOM 892 N N . PHE A 1 105 ? 1.904 1.375 0.777 1.00 88.88 105 PHE A N 1
ATOM 893 C CA . PHE A 1 105 ? 2.662 0.221 1.256 1.00 88.88 105 PHE A CA 1
ATOM 894 C C . PHE A 1 105 ? 3.513 -0.427 0.165 1.00 88.88 105 PHE A C 1
ATOM 896 O O . PHE A 1 105 ? 4.643 -0.827 0.450 1.00 88.88 105 PHE A O 1
ATOM 903 N N . SER A 1 106 ? 3.036 -0.477 -1.080 1.00 91.62 106 SER A N 1
ATOM 904 C CA . SER A 1 106 ? 3.862 -0.906 -2.213 1.00 91.62 106 SER A CA 1
ATOM 905 C C . SER A 1 106 ? 5.096 -0.014 -2.373 1.00 91.62 106 SER A C 1
ATOM 907 O O . SER A 1 106 ? 6.206 -0.525 -2.514 1.00 91.62 106 SER A O 1
ATOM 909 N N . CYS A 1 107 ? 4.946 1.308 -2.241 1.00 94.44 107 CYS A N 1
ATOM 910 C CA . CYS A 1 107 ? 6.073 2.243 -2.254 1.00 94.44 107 CYS A CA 1
ATOM 911 C C . CYS A 1 107 ? 7.024 2.050 -1.062 1.00 94.44 107 CYS A C 1
ATOM 913 O O . CYS A 1 107 ? 8.240 2.102 -1.233 1.00 94.44 107 CYS A O 1
ATOM 915 N N . LEU A 1 108 ? 6.518 1.766 0.142 1.00 89.31 108 LEU A N 1
ATOM 916 C CA . LEU A 1 108 ? 7.378 1.403 1.277 1.00 89.31 108 LEU A CA 1
ATOM 917 C C . LEU A 1 108 ? 8.159 0.105 1.026 1.00 89.31 108 LEU A C 1
ATOM 919 O O . LEU A 1 108 ? 9.331 0.003 1.396 1.00 89.31 108 LEU A O 1
ATOM 923 N N . ASN A 1 109 ? 7.530 -0.888 0.398 1.00 87.62 109 ASN A N 1
ATOM 924 C CA . ASN A 1 109 ? 8.182 -2.145 0.047 1.00 87.62 109 ASN A CA 1
ATOM 925 C C . ASN A 1 109 ? 9.259 -1.942 -1.031 1.00 87.62 109 ASN A C 1
ATOM 927 O O . ASN A 1 109 ? 10.336 -2.518 -0.906 1.00 87.62 109 ASN A O 1
ATOM 931 N N . LEU A 1 110 ? 9.033 -1.055 -2.007 1.00 91.50 110 LEU A N 1
ATOM 932 C CA . LEU A 1 110 ? 10.061 -0.643 -2.972 1.00 91.50 110 LEU A CA 1
ATOM 933 C C . LEU A 1 110 ? 11.289 -0.026 -2.288 1.00 91.50 110 LEU A C 1
ATOM 935 O O . LEU A 1 110 ? 12.415 -0.322 -2.671 1.00 91.50 110 LEU A O 1
ATOM 939 N N . LEU A 1 111 ? 11.092 0.809 -1.261 1.00 89.19 111 LEU A N 1
ATOM 940 C CA . LEU A 1 111 ? 12.197 1.460 -0.542 1.00 89.19 111 LEU A CA 1
ATOM 941 C C . LEU A 1 111 ? 12.967 0.540 0.412 1.00 89.19 111 LEU A C 1
ATOM 943 O O . LEU A 1 111 ? 14.075 0.889 0.816 1.00 89.19 111 LEU A O 1
ATOM 947 N N . SER A 1 112 ? 12.363 -0.572 0.828 1.00 84.19 112 SER A N 1
ATOM 948 C CA . SER A 1 112 ? 12.912 -1.470 1.853 1.00 84.19 112 SER A CA 1
ATOM 949 C C . SER A 1 112 ? 13.375 -2.820 1.312 1.00 84.19 112 SER A C 1
ATOM 951 O O . SER A 1 112 ? 13.923 -3.610 2.076 1.00 84.19 112 SER A O 1
ATOM 953 N N . SER A 1 113 ? 13.147 -3.102 0.028 1.00 86.12 113 SER A N 1
ATOM 954 C CA . SER A 1 113 ? 13.579 -4.348 -0.594 1.00 86.12 113 SER A CA 1
ATOM 955 C C . SER A 1 113 ? 15.040 -4.291 -1.025 1.00 86.12 113 SER A C 1
ATOM 957 O O . SER A 1 113 ? 15.487 -3.312 -1.618 1.00 86.12 113 SER A O 1
ATOM 959 N N . ASP A 1 114 ? 15.749 -5.394 -0.794 1.00 81.69 114 ASP A N 1
ATOM 960 C CA . ASP A 1 114 ? 17.125 -5.607 -1.251 1.00 81.69 114 ASP A CA 1
ATOM 961 C C . ASP A 1 114 ? 17.194 -6.474 -2.524 1.00 81.69 114 ASP A C 1
ATOM 963 O O . ASP A 1 114 ? 18.278 -6.860 -2.958 1.00 81.69 114 ASP A O 1
ATOM 967 N N . THR A 1 115 ? 16.046 -6.859 -3.096 1.00 89.19 115 THR A N 1
ATOM 968 C CA . THR A 1 115 ? 15.981 -7.792 -4.231 1.00 89.19 115 THR A CA 1
ATOM 969 C C . THR A 1 115 ? 15.373 -7.130 -5.458 1.00 89.19 115 THR A C 1
ATOM 971 O O . THR A 1 115 ? 14.159 -6.945 -5.525 1.00 89.19 115 THR A O 1
ATOM 974 N N . ASP A 1 116 ? 16.200 -6.888 -6.475 1.00 86.62 116 ASP A N 1
ATOM 975 C CA . ASP A 1 116 ? 15.792 -6.267 -7.744 1.00 86.62 116 ASP A CA 1
ATOM 976 C C . ASP A 1 116 ? 14.581 -6.960 -8.381 1.00 86.62 116 ASP A C 1
ATOM 978 O O . ASP A 1 116 ? 13.647 -6.295 -8.816 1.00 86.62 116 ASP A O 1
ATOM 982 N N . LYS A 1 117 ? 14.520 -8.298 -8.349 1.00 88.38 117 LYS A N 1
ATOM 983 C CA . LYS A 1 117 ? 13.367 -9.056 -8.866 1.00 88.38 117 LYS A CA 1
ATOM 984 C C . LYS A 1 117 ? 12.045 -8.647 -8.202 1.00 88.38 117 LYS A C 1
ATOM 986 O O . LYS A 1 117 ? 11.060 -8.420 -8.892 1.00 88.38 117 LYS A O 1
ATOM 991 N N . PHE A 1 118 ? 12.030 -8.548 -6.875 1.00 88.00 118 PHE A N 1
ATOM 992 C CA . PHE A 1 118 ? 10.829 -8.163 -6.133 1.00 88.00 118 PHE A CA 1
ATOM 993 C C . PHE A 1 118 ? 10.473 -6.692 -6.371 1.00 88.00 118 PHE A C 1
ATOM 995 O O . PHE A 1 118 ? 9.303 -6.336 -6.462 1.00 88.00 118 PHE A O 1
ATOM 1002 N N . ILE A 1 119 ? 11.483 -5.832 -6.523 1.00 89.75 119 ILE A N 1
ATOM 1003 C CA . ILE A 1 119 ? 11.288 -4.426 -6.892 1.00 89.75 119 ILE A CA 1
ATOM 1004 C C . ILE A 1 119 ? 10.612 -4.323 -8.267 1.00 89.75 119 ILE A C 1
ATOM 1006 O O . ILE A 1 119 ? 9.650 -3.573 -8.418 1.00 89.75 119 ILE A O 1
ATOM 1010 N N . LEU A 1 120 ? 11.067 -5.095 -9.255 1.00 90.56 120 LEU A N 1
ATOM 1011 C CA . LEU A 1 120 ? 10.471 -5.127 -10.593 1.00 90.56 120 LEU A CA 1
ATOM 1012 C C . LEU A 1 120 ? 9.024 -5.649 -10.572 1.00 90.56 120 LEU A C 1
ATOM 1014 O O . LEU A 1 120 ? 8.167 -5.073 -11.241 1.00 90.56 120 LEU A O 1
ATOM 1018 N N . GLU A 1 121 ? 8.729 -6.677 -9.769 1.00 91.62 121 GLU A N 1
ATOM 1019 C CA . GLU A 1 121 ? 7.357 -7.166 -9.548 1.00 91.62 121 GLU A CA 1
ATOM 1020 C C . GLU A 1 121 ? 6.455 -6.057 -8.974 1.00 91.62 121 GLU A C 1
ATOM 1022 O O . GLU A 1 121 ? 5.391 -5.782 -9.525 1.00 91.62 121 GLU A O 1
ATOM 1027 N N . LEU A 1 122 ? 6.915 -5.329 -7.952 1.00 92.44 122 LEU A N 1
ATOM 1028 C CA . LEU A 1 122 ? 6.163 -4.211 -7.368 1.00 92.44 122 LEU A CA 1
ATOM 1029 C C . LEU A 1 122 ? 5.932 -3.052 -8.350 1.00 92.44 122 LEU A C 1
ATOM 1031 O O . LEU A 1 122 ? 4.871 -2.424 -8.315 1.00 92.44 122 LEU A O 1
ATOM 1035 N N . ILE A 1 123 ? 6.901 -2.748 -9.221 1.00 94.62 123 ILE A N 1
ATOM 1036 C CA . ILE A 1 123 ? 6.723 -1.744 -10.284 1.00 94.62 123 ILE A CA 1
ATOM 1037 C C . ILE A 1 123 ? 5.622 -2.195 -11.252 1.00 94.62 123 ILE A C 1
ATOM 1039 O O . ILE A 1 123 ? 4.758 -1.393 -11.614 1.00 94.62 123 ILE A O 1
ATOM 1043 N N . SER A 1 124 ? 5.622 -3.473 -11.635 1.00 93.06 124 SER A N 1
ATOM 1044 C CA . SER A 1 124 ? 4.595 -4.058 -12.501 1.00 93.06 124 SER A CA 1
ATOM 1045 C C . SER A 1 124 ? 3.206 -4.029 -11.854 1.00 93.06 124 SER A C 1
ATOM 1047 O O . SER A 1 124 ? 2.227 -3.650 -12.501 1.00 93.06 124 SER A O 1
ATOM 1049 N N . ASP A 1 125 ? 3.114 -4.334 -10.558 1.00 93.19 125 ASP A N 1
ATOM 1050 C CA . ASP A 1 125 ? 1.862 -4.287 -9.797 1.00 93.19 125 ASP A CA 1
ATOM 1051 C C . ASP A 1 125 ? 1.297 -2.862 -9.710 1.00 93.19 125 ASP A C 1
ATOM 1053 O O . ASP A 1 125 ? 0.107 -2.641 -9.950 1.00 93.19 125 ASP A O 1
ATOM 1057 N N . LEU A 1 126 ? 2.148 -1.874 -9.410 1.00 95.38 126 LEU A N 1
ATOM 1058 C CA . LEU A 1 126 ? 1.762 -0.458 -9.386 1.00 95.38 126 LEU A CA 1
ATOM 1059 C C . LEU A 1 126 ? 1.337 0.042 -10.773 1.00 95.38 126 LEU A C 1
ATOM 1061 O O . LEU A 1 126 ? 0.348 0.762 -10.891 1.00 95.38 126 LEU A O 1
ATOM 1065 N N . SER A 1 127 ? 2.041 -0.373 -11.827 1.00 94.81 127 SER A N 1
ATOM 1066 C CA . SER A 1 127 ? 1.658 -0.095 -13.215 1.00 94.81 127 SER A CA 1
ATOM 1067 C C . SER A 1 127 ? 0.291 -0.699 -13.556 1.00 94.81 127 SER A C 1
ATOM 1069 O O . SER A 1 127 ? -0.558 -0.025 -14.140 1.00 94.81 127 SER A O 1
ATOM 1071 N N . SER A 1 128 ? 0.048 -1.944 -13.144 1.00 93.56 128 SER A N 1
ATOM 1072 C CA . SER A 1 128 ? -1.202 -2.663 -13.403 1.00 93.56 128 SER A CA 1
ATOM 1073 C C . SER A 1 128 ? -2.393 -2.033 -12.685 1.00 93.56 128 SER A C 1
ATOM 1075 O O . SER A 1 128 ? -3.484 -1.980 -13.249 1.00 93.56 128 SER A O 1
ATOM 1077 N N . LEU A 1 129 ? -2.194 -1.503 -11.474 1.00 93.88 129 LEU A N 1
ATOM 1078 C CA . LEU A 1 129 ? -3.231 -0.779 -10.736 1.00 93.88 129 LEU A CA 1
ATOM 1079 C C . LEU A 1 129 ? -3.754 0.440 -11.503 1.00 93.88 129 LEU A C 1
ATOM 1081 O O . LEU A 1 129 ? -4.951 0.711 -11.449 1.00 93.88 129 LEU A O 1
ATOM 1085 N N . TRP A 1 130 ? -2.893 1.149 -12.236 1.00 93.25 130 TRP A N 1
ATOM 1086 C CA . TRP A 1 130 ? -3.322 2.282 -13.058 1.00 93.25 130 TRP A CA 1
ATOM 1087 C C . TRP A 1 130 ? -4.264 1.839 -14.185 1.00 93.25 130 TRP A C 1
ATOM 1089 O O . TRP A 1 130 ? -5.321 2.436 -14.376 1.00 93.25 130 TRP A O 1
ATOM 1099 N N . VAL A 1 131 ? -3.925 0.741 -14.871 1.00 90.94 131 VAL A N 1
ATOM 1100 C CA . VAL A 1 131 ? -4.741 0.161 -15.954 1.00 90.94 131 VAL A CA 1
ATOM 1101 C C . VAL A 1 131 ? -6.066 -0.398 -15.429 1.00 90.94 131 VAL A C 1
ATOM 1103 O O . VAL A 1 131 ? -7.106 -0.190 -16.038 1.00 90.94 131 VAL A O 1
ATOM 1106 N N . GLN A 1 132 ? -6.045 -1.087 -14.285 1.00 92.44 132 GLN A N 1
ATOM 1107 C CA . GLN A 1 132 ? -7.238 -1.678 -13.661 1.00 92.44 132 GLN A CA 1
ATOM 1108 C C . GLN A 1 132 ? -8.265 -0.640 -13.194 1.00 92.44 132 GLN A C 1
ATOM 1110 O O . GLN A 1 132 ? -9.419 -0.991 -12.974 1.00 92.44 132 GLN A O 1
ATOM 1115 N N . ASN A 1 133 ? -7.841 0.611 -13.023 1.00 91.69 133 ASN A N 1
ATOM 1116 C CA . ASN A 1 133 ? -8.686 1.727 -12.608 1.00 91.69 133 ASN A CA 1
ATOM 1117 C C . ASN A 1 133 ? -8.873 2.726 -13.758 1.00 91.69 133 ASN A C 1
ATOM 1119 O O . ASN A 1 133 ? -8.855 3.933 -13.531 1.00 91.69 133 ASN A O 1
ATOM 1123 N N . ASP A 1 134 ? -8.969 2.224 -14.994 1.00 92.25 134 ASP A N 1
ATOM 1124 C CA . ASP A 1 134 ? -9.274 2.998 -16.203 1.00 92.25 134 ASP A CA 1
ATOM 1125 C C . ASP A 1 134 ? -8.412 4.264 -16.371 1.00 92.25 134 ASP A C 1
ATOM 1127 O O . ASP A 1 134 ? -8.871 5.296 -16.859 1.00 92.25 134 ASP A O 1
ATOM 1131 N N . TYR A 1 135 ? -7.135 4.182 -15.976 1.00 90.44 135 TYR A N 1
ATOM 1132 C CA . TYR A 1 135 ? -6.158 5.273 -16.060 1.00 90.44 135 TYR A CA 1
ATOM 1133 C C . TYR A 1 135 ? -6.487 6.496 -15.191 1.00 90.44 135 TYR A C 1
ATOM 1135 O O . TYR A 1 135 ? -5.907 7.566 -15.365 1.00 90.44 135 TYR A O 1
ATOM 1143 N N . GLU A 1 136 ? -7.379 6.352 -14.211 1.00 91.50 136 GLU A N 1
ATOM 1144 C CA . GLU A 1 136 ? -7.855 7.470 -13.400 1.00 91.50 136 GLU A CA 1
ATOM 1145 C C . GLU A 1 136 ? -6.939 7.841 -12.222 1.00 91.50 136 GLU A C 1
ATOM 1147 O O . GLU A 1 136 ? -7.165 8.871 -11.583 1.00 91.50 136 GLU A O 1
ATOM 1152 N N . LEU A 1 137 ? -5.926 7.029 -11.911 1.00 93.38 137 LEU A N 1
ATOM 1153 C CA . LEU A 1 137 ? -5.042 7.231 -10.758 1.00 93.38 137 LEU A CA 1
ATOM 1154 C C . LEU A 1 137 ? -3.762 7.960 -11.181 1.00 93.38 137 LEU A C 1
ATOM 1156 O O . LEU A 1 137 ? -2.726 7.324 -11.374 1.00 93.38 137 LEU A O 1
ATOM 1160 N N . ASP A 1 138 ? -3.818 9.284 -11.327 1.00 94.75 138 ASP A N 1
ATOM 1161 C CA . ASP A 1 138 ? -2.682 10.111 -11.778 1.00 94.75 138 ASP A CA 1
ATOM 1162 C C . ASP A 1 138 ? -1.395 9.863 -10.965 1.00 94.75 138 ASP A C 1
ATOM 1164 O O . ASP A 1 138 ? -0.289 9.913 -11.509 1.00 94.75 138 ASP A O 1
ATOM 1168 N N . MET A 1 139 ? -1.532 9.488 -9.687 1.00 95.50 139 MET A N 1
ATOM 1169 C CA . MET A 1 139 ? -0.419 9.110 -8.807 1.00 95.50 139 MET A CA 1
ATOM 1170 C C . MET A 1 139 ? 0.408 7.923 -9.332 1.00 95.50 139 MET A C 1
ATOM 1172 O O . MET A 1 139 ? 1.588 7.798 -9.009 1.00 95.50 139 MET A O 1
ATOM 1176 N N . LEU A 1 140 ? -0.182 7.049 -10.148 1.00 96.50 140 LEU A N 1
ATOM 1177 C CA . LEU A 1 140 ? 0.462 5.844 -10.676 1.00 96.50 140 LEU A CA 1
ATOM 1178 C C . LEU A 1 140 ? 0.984 5.994 -12.108 1.00 96.50 140 LEU A C 1
ATOM 1180 O O . LEU A 1 140 ? 1.685 5.099 -12.586 1.00 96.50 140 LEU A O 1
ATOM 1184 N N . HIS A 1 141 ? 0.709 7.121 -12.772 1.00 94.19 141 HIS A N 1
ATOM 1185 C CA . HIS A 1 141 ? 1.116 7.368 -14.158 1.00 94.19 141 HIS A CA 1
ATOM 1186 C C . HIS A 1 141 ? 2.615 7.107 -14.385 1.00 94.19 141 HIS A C 1
ATOM 1188 O O . HIS A 1 141 ? 3.002 6.413 -15.324 1.00 94.19 141 HIS A O 1
ATOM 1194 N N . GLU A 1 142 ? 3.476 7.605 -13.495 1.00 93.75 142 GLU A N 1
ATOM 1195 C CA . GLU A 1 142 ? 4.927 7.450 -13.648 1.00 93.75 142 GLU A CA 1
ATOM 1196 C C . GLU A 1 142 ? 5.403 6.007 -13.462 1.00 93.75 142 GLU A C 1
ATOM 1198 O O . GLU A 1 142 ? 6.319 5.581 -14.160 1.00 93.75 142 GLU A O 1
ATOM 1203 N N . PHE A 1 143 ? 4.761 5.223 -12.591 1.00 94.81 143 PHE A N 1
ATOM 1204 C CA . PHE A 1 143 ? 5.065 3.794 -12.460 1.00 94.81 143 PHE A CA 1
ATOM 1205 C C . PHE A 1 143 ? 4.658 3.018 -13.709 1.00 94.81 143 PHE A C 1
ATOM 1207 O O . PHE A 1 143 ? 5.386 2.122 -14.133 1.00 94.81 143 PHE A O 1
ATOM 1214 N N . TYR A 1 144 ? 3.541 3.388 -14.340 1.00 93.62 144 TYR A N 1
ATOM 1215 C CA . TYR A 1 144 ? 3.163 2.817 -15.625 1.00 93.62 144 TYR A CA 1
ATOM 1216 C C . TYR A 1 144 ? 4.173 3.151 -16.723 1.00 93.62 144 TYR A C 1
ATOM 1218 O O . TYR A 1 144 ? 4.679 2.238 -17.374 1.00 93.62 144 TYR A O 1
ATOM 1226 N N . MET A 1 145 ? 4.509 4.435 -16.890 1.00 90.88 145 MET A N 1
ATOM 1227 C CA . MET A 1 145 ? 5.477 4.876 -17.899 1.00 90.88 145 MET A CA 1
ATOM 1228 C C . MET A 1 145 ? 6.840 4.213 -17.695 1.00 90.88 145 MET A C 1
ATOM 1230 O O . MET A 1 145 ? 7.505 3.833 -18.657 1.00 90.88 145 MET A O 1
ATOM 1234 N N . LEU A 1 146 ? 7.241 4.034 -16.437 1.00 91.00 146 LEU A N 1
ATOM 1235 C CA . LEU A 1 146 ? 8.460 3.330 -16.078 1.00 91.00 146 LEU A CA 1
ATOM 1236 C C . LEU A 1 146 ? 8.409 1.855 -16.482 1.00 91.00 146 LEU A C 1
ATOM 1238 O O . LEU A 1 146 ? 9.347 1.373 -17.109 1.00 91.00 146 LEU A O 1
ATOM 1242 N N . ASN A 1 147 ? 7.318 1.160 -16.154 1.00 90.50 147 ASN A N 1
ATOM 1243 C CA . ASN A 1 147 ? 7.154 -0.260 -16.446 1.00 90.50 147 ASN A CA 1
ATOM 1244 C C . ASN A 1 147 ? 7.224 -0.555 -17.951 1.00 90.50 147 ASN A C 1
ATOM 1246 O O . ASN A 1 147 ? 7.904 -1.497 -18.340 1.00 90.50 147 ASN A O 1
ATOM 1250 N N . ILE A 1 148 ? 6.597 0.273 -18.796 1.00 88.00 148 ILE A N 1
ATOM 1251 C CA . ILE A 1 148 ? 6.642 0.109 -20.263 1.00 88.00 148 ILE A CA 1
ATOM 1252 C C . ILE A 1 148 ? 7.982 0.530 -20.890 1.00 88.00 148 ILE A C 1
ATOM 1254 O O . ILE A 1 148 ? 8.270 0.160 -22.021 1.00 88.00 148 ILE A O 1
ATOM 1258 N N . SER A 1 149 ? 8.796 1.316 -20.177 1.00 84.88 149 SER A N 1
ATOM 1259 C CA . SER A 1 149 ? 10.126 1.756 -20.635 1.00 84.88 149 SER A CA 1
ATOM 1260 C C . SER A 1 149 ? 11.248 0.805 -20.198 1.00 84.88 149 SER A C 1
ATOM 1262 O O . SER A 1 149 ? 12.422 1.054 -20.474 1.00 84.88 149 SER A O 1
ATOM 1264 N N . MET A 1 150 ? 10.919 -0.252 -19.452 1.00 81.81 150 MET A N 1
ATOM 1265 C CA . MET A 1 150 ? 11.872 -1.289 -19.073 1.00 81.81 150 MET A CA 1
ATOM 1266 C C . MET A 1 150 ? 11.790 -2.464 -20.062 1.00 81.81 150 MET A C 1
ATOM 1268 O O . MET A 1 150 ? 10.694 -2.830 -20.489 1.00 81.81 150 MET A O 1
ATOM 1272 N N . PRO A 1 151 ? 12.927 -3.101 -20.400 1.00 64.50 151 PRO A N 1
ATOM 1273 C CA . PRO A 1 151 ? 13.046 -4.087 -21.483 1.00 64.50 151 PRO A CA 1
ATOM 1274 C C . PRO A 1 151 ? 12.298 -5.421 -21.271 1.00 64.50 151 PRO A C 1
ATOM 1276 O O . PRO A 1 151 ? 12.488 -6.360 -22.041 1.00 64.50 151 PRO A O 1
ATOM 1279 N N . SER A 1 152 ? 11.437 -5.532 -20.259 1.00 60.38 152 SER A N 1
ATOM 1280 C CA . SER A 1 152 ? 10.673 -6.737 -19.919 1.00 60.38 152 SER A CA 1
ATOM 1281 C C . SER A 1 152 ? 9.167 -6.643 -20.211 1.00 60.38 152 SER A C 1
ATOM 1283 O O . SER A 1 152 ? 8.490 -7.671 -20.170 1.00 60.38 152 SER A O 1
ATOM 1285 N N . SER A 1 153 ? 8.634 -5.467 -20.563 1.00 54.25 153 SER A N 1
ATOM 1286 C CA . SER A 1 153 ? 7.183 -5.231 -20.659 1.00 54.25 153 SER A CA 1
ATOM 1287 C C . SER A 1 153 ? 6.722 -4.894 -22.078 1.00 54.25 153 SER A C 1
ATOM 1289 O O . SER A 1 153 ? 6.194 -3.820 -22.305 1.00 54.25 153 SER A O 1
ATOM 1291 N N . PHE A 1 154 ? 6.827 -5.851 -23.000 1.00 46.78 154 PHE A N 1
ATOM 1292 C CA . PHE A 1 154 ? 6.448 -5.762 -24.425 1.00 46.78 154 PHE A CA 1
ATOM 1293 C C . PHE A 1 154 ? 7.561 -5.236 -25.344 1.00 46.78 154 PHE A C 1
ATOM 1295 O O . PHE A 1 154 ? 8.186 -4.213 -25.100 1.00 46.78 154 PHE A O 1
ATOM 1302 N N . GLY A 1 155 ? 7.839 -6.022 -26.388 1.00 50.19 155 GLY A N 1
ATOM 1303 C CA . GLY A 1 155 ? 8.933 -5.802 -27.326 1.00 50.19 155 GLY A CA 1
ATOM 1304 C C . GLY A 1 155 ? 8.787 -4.542 -28.181 1.00 50.19 155 GLY A C 1
ATOM 1305 O O . GLY A 1 155 ? 7.688 -4.039 -28.397 1.00 50.19 155 GLY A O 1
ATOM 1306 N N . ASP A 1 156 ? 9.944 -4.141 -28.701 1.00 46.88 156 ASP A N 1
ATOM 1307 C CA . ASP A 1 156 ? 10.241 -3.074 -29.660 1.00 46.88 156 ASP A CA 1
ATOM 1308 C C . ASP A 1 156 ? 10.292 -1.617 -29.146 1.00 46.88 156 ASP A C 1
ATOM 1310 O O . ASP A 1 156 ? 9.319 -0.869 -29.097 1.00 46.88 156 ASP A O 1
ATOM 1314 N N . ASP A 1 157 ? 11.539 -1.225 -28.849 1.00 52.22 157 ASP A N 1
ATOM 1315 C CA . ASP A 1 157 ? 12.252 -0.083 -29.441 1.00 52.22 157 ASP A CA 1
ATOM 1316 C C . ASP A 1 157 ? 11.599 1.300 -29.422 1.00 52.22 157 ASP A C 1
ATOM 1318 O O . ASP A 1 157 ? 11.376 1.865 -30.483 1.00 52.22 157 ASP A O 1
ATOM 1322 N N . TYR A 1 158 ? 11.468 1.944 -28.253 1.00 52.41 158 TYR A N 1
ATOM 1323 C CA . TYR A 1 158 ? 11.477 3.422 -28.230 1.00 52.41 158 TYR A CA 1
ATOM 1324 C C . TYR A 1 158 ? 12.197 4.062 -27.027 1.00 52.41 158 TYR A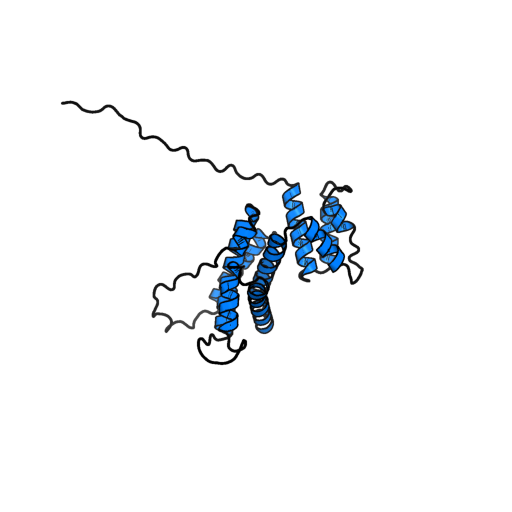 C 1
ATOM 1326 O O . TYR A 1 158 ? 12.799 5.122 -27.201 1.00 52.41 158 TYR A O 1
ATOM 1334 N N . TYR A 1 159 ? 12.241 3.427 -25.847 1.00 55.22 159 TYR A N 1
ATOM 1335 C CA . TYR A 1 159 ? 12.934 3.968 -24.665 1.00 55.22 159 TYR A CA 1
ATOM 1336 C C . TYR A 1 159 ? 13.481 2.838 -23.792 1.00 55.22 159 TYR A C 1
ATOM 1338 O O . TYR A 1 159 ? 12.760 2.312 -22.960 1.00 55.22 159 TYR A O 1
ATOM 1346 N N . HIS A 1 160 ? 14.746 2.454 -23.970 1.00 69.88 160 HIS A N 1
ATOM 1347 C CA . HIS A 1 160 ? 15.343 1.376 -23.174 1.00 69.88 160 HIS A CA 1
ATOM 1348 C C . HIS A 1 160 ? 16.022 1.950 -21.933 1.00 69.88 160 HIS A C 1
ATOM 1350 O O . HIS A 1 160 ? 17.211 2.268 -21.969 1.00 69.88 160 HIS A O 1
ATOM 1356 N N . LEU A 1 161 ? 15.270 2.113 -20.840 1.00 78.75 161 LEU A N 1
ATOM 1357 C CA . LEU A 1 161 ? 15.894 2.287 -19.527 1.00 78.75 161 LEU A CA 1
ATOM 1358 C C . LEU A 1 161 ? 16.482 0.946 -19.094 1.00 78.75 161 LEU A C 1
ATOM 1360 O O . LEU A 1 161 ? 15.826 -0.090 -19.186 1.00 78.75 161 LEU A O 1
ATOM 1364 N N . SER A 1 162 ? 17.710 0.956 -18.587 1.00 85.69 162 SER A N 1
ATOM 1365 C CA . SER A 1 162 ? 18.239 -0.221 -17.897 1.00 85.69 162 SER A CA 1
ATOM 1366 C C . SER A 1 162 ? 17.410 -0.518 -16.642 1.00 85.69 162 SER A C 1
ATOM 1368 O O . SER A 1 162 ? 16.843 0.392 -16.037 1.00 85.69 162 SER A O 1
ATOM 1370 N N . GLU A 1 163 ? 17.376 -1.779 -16.199 1.00 86.56 163 GLU A N 1
ATOM 1371 C CA . GLU A 1 163 ? 16.696 -2.156 -14.947 1.00 86.56 163 GLU A CA 1
ATOM 1372 C C . GLU A 1 163 ? 17.195 -1.320 -13.761 1.00 86.56 163 GLU A C 1
ATOM 1374 O O . GLU A 1 163 ? 16.399 -0.848 -12.956 1.00 86.56 163 GLU A O 1
ATOM 1379 N N . ALA A 1 164 ? 18.501 -1.043 -13.696 1.00 87.75 164 ALA A N 1
ATOM 1380 C CA . ALA A 1 164 ? 19.088 -0.211 -12.649 1.00 87.75 164 ALA A CA 1
ATOM 1381 C C . ALA A 1 164 ? 18.551 1.235 -12.664 1.00 87.75 164 ALA A C 1
ATOM 1383 O O . ALA A 1 164 ? 18.253 1.795 -11.608 1.00 87.75 164 ALA A O 1
ATOM 1384 N N . GLU A 1 165 ? 18.400 1.846 -13.843 1.00 89.44 165 GLU A N 1
ATOM 1385 C CA . GLU A 1 165 ? 17.784 3.175 -13.980 1.00 89.44 165 GLU A CA 1
ATOM 1386 C C . GLU A 1 165 ? 16.288 3.136 -13.660 1.00 89.44 165 GLU A C 1
ATOM 1388 O O . GLU A 1 165 ? 15.767 4.057 -13.026 1.00 89.44 165 GLU A O 1
ATOM 1393 N N . GLY A 1 166 ? 15.615 2.056 -14.064 1.00 89.56 166 GLY A N 1
ATOM 1394 C CA . GLY A 1 166 ? 14.226 1.771 -13.739 1.00 89.56 166 GLY A CA 1
ATOM 1395 C C . GLY A 1 166 ? 13.998 1.769 -12.229 1.00 89.56 166 GLY A C 1
ATOM 1396 O O . GLY A 1 166 ? 13.234 2.572 -11.696 1.00 89.56 166 GLY A O 1
ATOM 1397 N N . ILE A 1 167 ? 14.757 0.937 -11.522 1.00 91.19 167 ILE A N 1
ATOM 1398 C CA . ILE A 1 167 ? 14.734 0.814 -10.063 1.00 91.19 167 ILE A CA 1
ATOM 1399 C C . ILE A 1 167 ? 15.061 2.152 -9.388 1.00 91.19 167 ILE A C 1
ATOM 1401 O O . ILE A 1 167 ? 14.347 2.574 -8.476 1.00 91.19 167 ILE A O 1
ATOM 1405 N N . ALA A 1 168 ? 16.090 2.868 -9.853 1.00 91.25 168 ALA A N 1
ATOM 1406 C CA . ALA A 1 168 ? 16.451 4.167 -9.290 1.00 91.25 168 ALA A CA 1
ATOM 1407 C C . ALA A 1 168 ? 15.303 5.191 -9.391 1.00 91.25 168 ALA A C 1
ATOM 1409 O O . ALA A 1 168 ? 15.018 5.899 -8.420 1.00 91.25 168 ALA A O 1
ATOM 1410 N N . LYS A 1 169 ? 14.602 5.240 -10.532 1.00 92.50 169 LYS A N 1
ATOM 1411 C CA . LYS A 1 169 ? 13.420 6.095 -10.720 1.00 92.50 169 LYS A CA 1
ATOM 1412 C C . LYS A 1 169 ? 12.232 5.637 -9.876 1.00 92.50 169 LYS A C 1
ATOM 1414 O O . LYS A 1 169 ? 11.609 6.476 -9.232 1.00 92.50 169 LYS A O 1
ATOM 1419 N N . ALA A 1 170 ? 11.958 4.334 -9.797 1.00 93.62 170 ALA A N 1
ATOM 1420 C CA . ALA A 1 170 ? 10.895 3.793 -8.944 1.00 93.62 170 ALA A CA 1
ATOM 1421 C C . ALA A 1 170 ? 11.086 4.177 -7.470 1.00 93.62 170 ALA A C 1
ATOM 1423 O O . ALA A 1 170 ? 10.128 4.547 -6.789 1.00 93.62 170 ALA A O 1
ATOM 1424 N N . ILE A 1 171 ? 12.329 4.144 -6.981 1.00 93.31 171 ILE A N 1
ATOM 1425 C CA . ILE A 1 171 ? 12.688 4.589 -5.629 1.00 93.31 171 ILE A CA 1
ATOM 1426 C C . ILE A 1 171 ? 12.411 6.087 -5.453 1.00 93.31 171 ILE A C 1
ATOM 1428 O O . ILE A 1 171 ? 11.888 6.495 -4.416 1.00 93.31 171 ILE A O 1
ATOM 1432 N N . MET A 1 172 ? 12.749 6.917 -6.442 1.00 93.69 172 MET A N 1
ATOM 1433 C CA . MET A 1 172 ? 12.469 8.357 -6.408 1.00 93.69 172 MET A CA 1
ATOM 1434 C C . MET A 1 172 ? 10.959 8.631 -6.356 1.00 93.69 172 MET A C 1
ATOM 1436 O O . MET A 1 172 ? 10.494 9.313 -5.446 1.00 93.69 172 MET A O 1
ATOM 1440 N N . TYR A 1 173 ? 10.187 8.024 -7.256 1.00 94.94 173 TYR A N 1
ATOM 1441 C CA . TYR A 1 173 ? 8.726 8.135 -7.292 1.00 94.94 173 TYR A CA 1
ATOM 1442 C C . TYR A 1 173 ? 8.075 7.654 -5.994 1.00 94.94 173 TYR A C 1
ATOM 1444 O O . TYR A 1 173 ? 7.174 8.304 -5.472 1.00 94.94 173 TYR A O 1
ATOM 1452 N N . SER A 1 174 ? 8.579 6.562 -5.415 1.00 95.25 174 SER A N 1
ATOM 1453 C CA . SER A 1 174 ? 8.073 6.025 -4.146 1.00 95.25 174 SER A CA 1
ATOM 1454 C C . SER A 1 174 ? 8.220 7.013 -2.991 1.00 95.25 174 SER A C 1
ATOM 1456 O O . SER A 1 174 ? 7.327 7.111 -2.149 1.00 95.25 174 SER A O 1
ATOM 1458 N N . LYS A 1 175 ? 9.320 7.777 -2.948 1.00 93.31 175 LYS A N 1
ATOM 1459 C CA . LYS A 1 175 ? 9.512 8.824 -1.932 1.00 93.31 175 LYS A CA 1
ATOM 1460 C C . LYS A 1 175 ? 8.478 9.935 -2.083 1.00 93.31 175 LYS A C 1
ATOM 1462 O O . LYS A 1 175 ? 7.876 10.321 -1.085 1.00 93.31 175 LYS A O 1
ATOM 1467 N N . GLU A 1 176 ? 8.232 10.389 -3.308 1.00 94.88 176 GLU A N 1
ATOM 1468 C CA . GLU A 1 176 ? 7.223 11.416 -3.590 1.00 94.88 176 GLU A CA 1
ATOM 1469 C C . GLU A 1 176 ? 5.810 10.956 -3.221 1.00 94.88 176 GLU A C 1
ATOM 1471 O O . GLU A 1 176 ? 5.071 11.686 -2.559 1.00 94.88 176 GLU A O 1
ATOM 1476 N N . VAL A 1 177 ? 5.449 9.714 -3.558 1.00 95.56 177 VAL A N 1
ATOM 1477 C CA . VAL A 1 177 ? 4.167 9.120 -3.154 1.00 95.56 177 VAL A CA 1
ATOM 1478 C C . VAL A 1 177 ? 4.028 9.099 -1.634 1.00 95.56 177 VAL A C 1
ATOM 1480 O O . VAL A 1 177 ? 2.992 9.498 -1.113 1.00 95.56 177 VAL A O 1
ATOM 1483 N N . ILE A 1 178 ? 5.063 8.689 -0.899 1.00 93.12 178 ILE A N 1
ATOM 1484 C CA . ILE A 1 178 ? 5.037 8.661 0.572 1.00 93.12 178 ILE A CA 1
ATOM 1485 C C . ILE A 1 178 ? 4.871 10.070 1.158 1.00 93.12 178 ILE A C 1
ATOM 1487 O O . ILE A 1 178 ? 4.112 10.257 2.114 1.00 93.12 178 ILE A O 1
ATOM 1491 N N . LEU A 1 179 ? 5.555 11.070 0.598 1.00 92.75 179 LEU A N 1
ATOM 1492 C CA . LEU A 1 179 ? 5.413 12.463 1.026 1.00 92.75 179 LEU A CA 1
ATOM 1493 C C . LEU A 1 179 ? 3.987 12.973 0.795 1.00 92.75 179 LEU A C 1
ATOM 1495 O O . LEU A 1 179 ? 3.378 13.524 1.716 1.00 92.75 179 LEU A O 1
ATOM 1499 N N . LYS A 1 180 ? 3.430 12.734 -0.398 1.00 94.31 180 LYS A N 1
ATOM 1500 C CA . LYS A 1 180 ? 2.060 13.127 -0.750 1.00 94.31 180 LYS A CA 1
ATOM 1501 C C . LYS A 1 180 ? 1.035 12.377 0.101 1.00 94.31 180 LYS A C 1
ATOM 1503 O O . LYS A 1 180 ? 0.147 13.014 0.658 1.00 94.31 180 LYS A O 1
ATOM 1508 N N . PHE A 1 181 ? 1.208 11.077 0.327 1.00 93.19 181 PHE A N 1
ATOM 1509 C CA . PHE A 1 181 ? 0.352 10.292 1.219 1.00 93.19 181 PHE A CA 1
ATOM 1510 C C . PHE A 1 181 ? 0.278 10.917 2.618 1.00 93.19 181 PHE A C 1
ATOM 1512 O O . PHE A 1 181 ? -0.805 11.195 3.128 1.00 93.19 181 PHE A O 1
ATOM 1519 N N . ASN A 1 182 ? 1.432 11.231 3.216 1.00 88.75 182 ASN A N 1
ATOM 1520 C CA . ASN A 1 182 ? 1.500 11.856 4.540 1.00 88.75 182 ASN A CA 1
ATOM 1521 C C . ASN A 1 182 ? 0.900 13.271 4.584 1.00 88.75 182 ASN A C 1
ATOM 1523 O O . ASN A 1 182 ? 0.499 13.738 5.653 1.00 88.75 182 ASN A O 1
ATOM 1527 N N . PHE A 1 183 ? 0.866 13.975 3.453 1.00 90.38 183 PHE A N 1
ATOM 1528 C CA . PHE A 1 183 ? 0.198 15.264 3.332 1.00 90.38 183 PHE A CA 1
ATOM 1529 C C . PHE A 1 183 ? -1.327 15.094 3.300 1.00 90.38 183 PHE A C 1
ATOM 1531 O O . PHE A 1 183 ? -2.011 15.636 4.168 1.00 90.38 183 PHE A O 1
ATOM 1538 N N . PHE A 1 184 ? -1.843 14.298 2.361 1.00 90.81 184 PHE A N 1
ATOM 1539 C CA . PHE A 1 184 ? -3.280 14.106 2.141 1.00 90.81 184 PHE A CA 1
ATOM 1540 C C . PHE A 1 184 ? -3.972 13.340 3.275 1.00 90.81 184 PHE A C 1
ATOM 1542 O O . PHE A 1 184 ? -5.118 13.649 3.606 1.00 90.81 184 PHE A O 1
ATOM 1549 N N . LYS A 1 185 ? -3.259 12.424 3.947 1.00 87.44 185 LYS A N 1
ATOM 1550 C CA . LYS 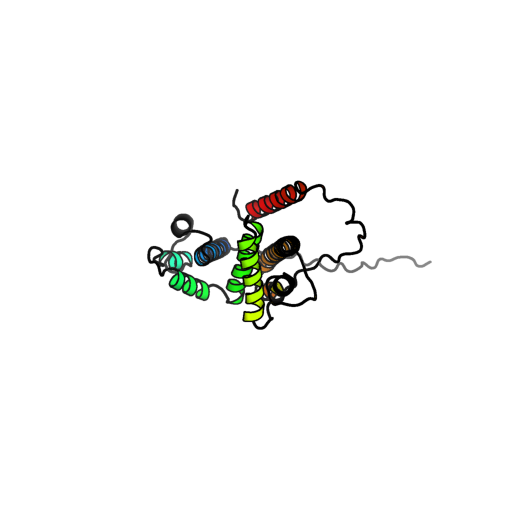A 1 185 ? -3.753 11.723 5.142 1.00 87.44 185 LYS A CA 1
ATOM 1551 C C . LYS A 1 185 ? -4.219 12.697 6.228 1.00 87.44 185 LYS A C 1
ATOM 1553 O O . LYS A 1 185 ? -5.238 12.466 6.863 1.00 87.44 185 LYS A O 1
ATOM 1558 N N . LYS A 1 186 ? -3.525 13.826 6.424 1.00 84.38 186 LYS A N 1
ATOM 1559 C CA . LYS A 1 186 ? -3.874 14.801 7.480 1.00 84.38 186 LYS A CA 1
ATOM 1560 C C . LYS A 1 186 ? -5.248 15.435 7.275 1.00 84.38 186 LYS A C 1
ATOM 1562 O O . LYS A 1 186 ? -5.873 15.846 8.248 1.00 84.38 186 LYS A O 1
ATOM 1567 N N . SER A 1 187 ? -5.691 15.552 6.027 1.00 86.31 187 SER A N 1
ATOM 1568 C CA . SER A 1 187 ? -6.996 16.100 5.659 1.00 86.31 187 SER A CA 1
ATOM 1569 C C . SER A 1 187 ? -7.999 15.031 5.230 1.00 86.31 187 SER A C 1
ATOM 1571 O O . SER A 1 187 ? -9.092 15.404 4.819 1.00 86.31 187 SER A O 1
ATOM 1573 N N . HIS A 1 188 ? -7.644 13.740 5.316 1.00 85.12 188 HIS A N 1
ATOM 1574 C CA . HIS A 1 188 ? -8.452 12.621 4.816 1.00 85.12 188 HIS A CA 1
ATOM 1575 C C . HIS A 1 188 ? -8.887 12.799 3.345 1.00 85.12 188 HIS A C 1
ATOM 1577 O O . HIS A 1 188 ? -9.971 12.383 2.943 1.00 85.12 188 HIS A O 1
ATOM 1583 N N . ASP A 1 189 ? -8.052 13.451 2.529 1.00 90.75 189 ASP A N 1
ATOM 1584 C CA . ASP A 1 189 ? -8.352 13.724 1.119 1.00 90.75 189 ASP A CA 1
ATOM 1585 C C . ASP A 1 189 ? -7.724 12.652 0.216 1.00 90.75 189 ASP A C 1
ATOM 1587 O O . ASP A 1 189 ? -6.739 12.874 -0.491 1.00 90.75 189 ASP A O 1
ATOM 1591 N N . TRP A 1 190 ? -8.291 11.447 0.285 1.00 93.62 190 TRP A N 1
ATOM 1592 C CA . TRP A 1 190 ? -7.812 10.272 -0.450 1.00 93.62 190 TRP A CA 1
ATOM 1593 C C . TRP A 1 190 ? -7.985 10.415 -1.958 1.00 93.62 190 TRP A C 1
ATOM 1595 O O . TRP A 1 190 ? -7.102 10.058 -2.732 1.00 93.62 190 TRP A O 1
ATOM 1605 N N . LYS A 1 191 ? -9.090 11.023 -2.393 1.00 94.50 191 LYS A N 1
ATOM 1606 C CA . LYS A 1 191 ? -9.308 11.320 -3.809 1.00 94.50 191 LYS A CA 1
ATOM 1607 C C . LYS A 1 191 ? -8.270 12.313 -4.335 1.00 94.50 191 LYS A C 1
ATOM 1609 O O . LYS A 1 191 ? -7.747 12.112 -5.431 1.00 94.50 191 LYS A O 1
ATOM 1614 N N . GLY A 1 192 ? -7.946 13.346 -3.554 1.00 94.12 192 GLY A N 1
ATOM 1615 C CA . GLY A 1 192 ? -6.866 14.279 -3.857 1.00 94.12 192 GLY A CA 1
ATOM 1616 C C . GLY A 1 192 ? -5.511 13.587 -3.960 1.00 94.12 192 GLY A C 1
ATOM 1617 O O . GLY A 1 192 ? -4.780 13.852 -4.911 1.00 94.12 192 GLY A O 1
ATOM 1618 N N . PHE A 1 193 ? -5.208 12.644 -3.060 1.00 96.38 193 PHE A N 1
ATOM 1619 C CA . PHE A 1 193 ? -4.006 11.809 -3.151 1.00 96.38 193 PHE A CA 1
ATOM 1620 C C . PHE A 1 193 ? -3.951 11.017 -4.464 1.00 96.38 193 PHE A C 1
ATOM 1622 O O . PHE A 1 193 ? -2.971 11.129 -5.197 1.00 96.38 193 PHE A O 1
ATOM 1629 N N . LEU A 1 194 ? -5.009 10.270 -4.797 1.00 96.31 194 LEU A N 1
ATOM 1630 C CA . LEU A 1 194 ? -5.046 9.406 -5.985 1.00 96.31 194 LEU A CA 1
ATOM 1631 C C . LEU A 1 194 ? -4.948 10.188 -7.307 1.00 96.31 194 LEU A C 1
ATOM 1633 O O . LEU A 1 194 ? -4.365 9.690 -8.270 1.00 96.31 194 LEU A O 1
ATOM 1637 N N . LYS A 1 195 ? -5.491 11.412 -7.345 1.00 95.81 195 LYS A N 1
ATOM 1638 C CA . LYS A 1 195 ? -5.442 12.335 -8.496 1.00 95.81 195 LYS A CA 1
ATOM 1639 C C . LYS A 1 195 ? -4.222 13.265 -8.488 1.00 95.81 195 LYS A C 1
ATOM 1641 O O . LYS A 1 195 ? -4.092 14.126 -9.356 1.00 95.81 195 LYS A O 1
ATOM 1646 N N . CYS A 1 196 ? -3.335 13.158 -7.502 1.00 93.56 196 CYS A N 1
ATOM 1647 C CA . CYS A 1 196 ? -2.145 13.994 -7.463 1.00 93.56 196 CYS A CA 1
ATOM 1648 C C . CYS A 1 196 ? -1.087 13.446 -8.422 1.00 93.56 196 CYS A C 1
ATOM 1650 O O . CYS A 1 196 ? -0.858 12.243 -8.481 1.00 93.56 196 CYS A O 1
ATOM 1652 N N . ILE A 1 197 ? -0.392 14.329 -9.134 1.00 91.69 197 ILE A N 1
ATOM 1653 C CA . ILE A 1 197 ? 0.750 13.942 -9.964 1.00 91.69 197 ILE A CA 1
ATOM 1654 C C . ILE A 1 197 ? 2.023 13.838 -9.121 1.00 91.69 197 ILE A C 1
ATOM 1656 O O . ILE A 1 197 ? 2.233 14.599 -8.168 1.00 91.69 197 ILE A O 1
ATOM 1660 N N . ILE A 1 198 ? 2.902 12.916 -9.506 1.00 89.56 198 ILE A N 1
ATOM 1661 C CA . ILE A 1 198 ? 4.290 12.902 -9.041 1.00 89.56 198 ILE A CA 1
ATOM 1662 C C . ILE A 1 198 ? 5.024 14.021 -9.781 1.00 89.56 198 ILE A C 1
ATOM 1664 O O . ILE A 1 198 ? 5.092 14.029 -11.011 1.00 89.56 198 ILE A O 1
ATOM 1668 N N . GLU A 1 199 ? 5.547 14.988 -9.033 1.00 79.38 199 GLU A N 1
ATOM 1669 C CA . GLU A 1 199 ? 6.319 16.084 -9.611 1.00 79.38 199 GLU A CA 1
ATOM 1670 C C . GLU A 1 199 ? 7.670 15.542 -10.075 1.00 79.38 199 GLU A C 1
ATOM 1672 O O . GLU A 1 199 ? 8.433 14.961 -9.305 1.00 79.38 199 GLU A O 1
ATOM 1677 N N . LYS A 1 200 ? 7.957 15.707 -11.367 1.00 65.50 200 LYS A N 1
ATOM 1678 C CA . LYS A 1 200 ? 9.298 15.483 -11.898 1.00 65.50 200 LYS A CA 1
ATOM 1679 C C . LYS A 1 200 ? 10.113 16.698 -11.493 1.00 65.50 200 LYS A C 1
ATOM 1681 O O . LYS A 1 200 ? 9.731 17.811 -11.849 1.00 65.50 200 LYS A O 1
ATOM 1686 N N . GLU A 1 201 ? 11.226 16.511 -10.790 1.00 56.50 201 GLU A N 1
ATOM 1687 C CA . GLU A 1 201 ? 12.254 17.548 -10.811 1.00 56.50 201 GLU A CA 1
ATOM 1688 C C . GLU A 1 201 ? 12.596 17.778 -12.288 1.00 56.50 201 GLU A C 1
ATOM 1690 O O . GLU A 1 201 ? 13.054 16.862 -12.975 1.00 56.50 201 GLU A O 1
ATOM 1695 N N . GLU A 1 202 ? 12.277 18.961 -12.821 1.00 42.78 202 GLU A N 1
ATOM 1696 C CA . GLU A 1 202 ? 12.703 19.310 -14.169 1.00 42.78 202 GLU A CA 1
ATOM 1697 C C . GLU A 1 202 ? 14.229 19.207 -14.204 1.00 42.78 202 GLU A C 1
ATOM 1699 O O . GLU A 1 202 ? 14.927 19.907 -13.465 1.00 42.78 202 GLU A O 1
ATOM 1704 N N . GLU A 1 203 ? 14.756 18.347 -15.079 1.00 41.34 203 GLU A N 1
ATOM 1705 C CA . GLU A 1 203 ? 16.166 18.333 -15.459 1.00 41.34 203 GLU A CA 1
ATOM 1706 C C . GLU A 1 203 ? 16.506 19.651 -16.176 1.00 41.34 203 GLU A C 1
ATOM 1708 O O . GLU A 1 203 ? 16.716 19.727 -17.389 1.00 41.34 203 GLU A O 1
ATOM 1713 N N . HIS A 1 204 ? 16.584 20.746 -15.429 1.00 32.53 204 HIS A N 1
ATOM 1714 C CA . HIS A 1 204 ? 17.261 21.938 -15.886 1.00 32.53 204 HIS A CA 1
ATOM 1715 C C . HIS A 1 204 ? 18.763 21.648 -15.931 1.00 32.53 204 HIS A C 1
ATOM 1717 O O . HIS A 1 204 ? 19.484 21.788 -14.951 1.00 32.53 204 HIS A O 1
ATOM 1723 N N . LYS A 1 205 ? 19.206 21.257 -17.134 1.00 42.00 205 LYS A N 1
ATOM 1724 C CA . LYS A 1 205 ? 20.573 21.347 -17.666 1.00 42.00 205 LYS A CA 1
ATOM 1725 C C . LYS A 1 205 ? 21.671 20.878 -16.711 1.00 42.00 205 LYS A C 1
ATOM 1727 O O . LYS A 1 205 ? 22.257 21.686 -16.001 1.00 42.00 205 LYS A O 1
ATOM 1732 N N . ASN A 1 206 ? 22.127 19.640 -16.884 1.00 29.53 206 ASN A N 1
ATOM 1733 C CA . ASN A 1 206 ? 23.546 19.352 -16.691 1.00 29.53 206 ASN A CA 1
ATOM 1734 C C . ASN A 1 206 ? 24.059 18.319 -17.695 1.00 29.53 206 ASN A C 1
ATOM 1736 O O . ASN A 1 206 ? 24.076 17.116 -17.452 1.00 29.53 206 ASN A O 1
ATOM 1740 N N . ASN A 1 207 ? 24.642 18.848 -18.773 1.00 33.59 207 ASN A N 1
ATOM 1741 C CA . ASN A 1 207 ? 25.721 18.233 -19.553 1.00 33.59 207 ASN A CA 1
ATOM 1742 C C . ASN A 1 207 ? 26.988 17.965 -18.689 1.00 33.59 207 ASN A C 1
ATOM 1744 O O . ASN A 1 207 ? 28.106 18.233 -19.118 1.00 33.59 207 ASN A O 1
ATOM 1748 N N . ILE A 1 208 ? 26.843 17.464 -17.456 1.00 33.94 208 ILE A N 1
ATOM 1749 C CA . ILE A 1 208 ? 27.950 17.219 -16.511 1.00 33.94 208 ILE A CA 1
ATOM 1750 C C . ILE A 1 208 ? 27.998 15.752 -16.039 1.00 33.94 208 ILE A C 1
ATOM 1752 O O . ILE A 1 208 ? 28.991 15.321 -15.454 1.00 33.94 208 ILE A O 1
ATOM 1756 N N . ILE A 1 209 ? 27.028 14.901 -16.395 1.00 35.06 209 ILE A N 1
ATOM 1757 C CA . ILE A 1 209 ? 27.095 13.457 -16.093 1.00 35.06 209 ILE A CA 1
ATOM 1758 C C . ILE A 1 209 ? 27.886 12.715 -17.186 1.00 35.06 209 ILE A C 1
ATOM 1760 O O . ILE A 1 209 ? 27.450 11.738 -17.779 1.00 35.06 209 ILE A O 1
ATOM 1764 N N . LYS A 1 210 ? 29.094 13.205 -17.476 1.00 32.09 210 LYS A N 1
ATOM 1765 C CA . LYS A 1 210 ? 30.172 12.391 -18.062 1.00 32.09 210 LYS A CA 1
ATOM 1766 C C . LYS A 1 210 ? 31.375 12.257 -17.127 1.00 32.09 210 LYS A C 1
ATOM 1768 O O . LYS A 1 210 ? 32.358 11.619 -17.480 1.00 32.09 210 LYS A O 1
ATOM 1773 N N . THR A 1 211 ? 31.283 12.776 -15.903 1.00 31.61 211 THR A N 1
ATOM 1774 C CA . THR A 1 211 ? 32.352 12.680 -14.901 1.00 31.61 211 THR A CA 1
ATOM 1775 C C . THR A 1 211 ? 31.778 12.660 -13.486 1.00 31.61 211 THR A C 1
ATOM 1777 O O . THR A 1 211 ? 31.756 13.697 -12.833 1.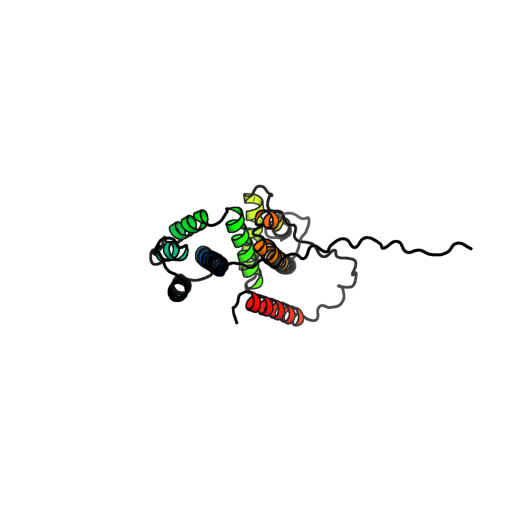00 31.61 211 THR A O 1
ATOM 1780 N N . LYS A 1 212 ? 31.309 11.492 -13.019 1.00 27.67 212 LYS A N 1
ATOM 1781 C CA . LYS A 1 212 ? 31.421 11.012 -11.618 1.00 27.67 212 LYS A CA 1
ATOM 1782 C C . LYS A 1 212 ? 30.611 9.727 -11.395 1.00 27.67 212 LYS A C 1
ATOM 1784 O O . LYS A 1 212 ? 29.622 9.699 -10.675 1.00 27.67 212 LYS A O 1
ATOM 1789 N N . TYR A 1 213 ? 31.100 8.620 -11.948 1.00 34.88 213 TYR A N 1
ATOM 1790 C CA . TYR A 1 213 ? 30.898 7.312 -11.321 1.00 34.88 213 TYR A CA 1
ATOM 1791 C C . TYR A 1 213 ? 31.874 7.194 -10.144 1.00 34.88 213 TYR A C 1
ATOM 1793 O O . TYR A 1 213 ? 32.883 6.508 -10.236 1.00 34.88 213 TYR A O 1
ATOM 1801 N N . THR A 1 214 ? 31.625 7.934 -9.063 1.00 34.31 214 THR A N 1
ATOM 1802 C CA . THR A 1 214 ? 32.349 7.799 -7.788 1.00 34.31 214 THR A CA 1
ATOM 1803 C C . THR A 1 214 ? 31.513 8.385 -6.647 1.00 34.31 214 THR A C 1
ATOM 1805 O O . THR A 1 214 ? 31.758 9.511 -6.227 1.00 34.31 214 THR A O 1
ATOM 1808 N N . SER A 1 215 ? 30.524 7.621 -6.162 1.00 34.19 215 SER A N 1
ATOM 1809 C CA . SER A 1 215 ? 30.161 7.500 -4.728 1.00 34.19 215 SER A CA 1
ATOM 1810 C C . SER A 1 215 ? 28.839 6.732 -4.519 1.00 34.19 215 SER A C 1
ATOM 1812 O O . SER A 1 215 ? 27.840 7.269 -4.047 1.00 34.19 215 SER A O 1
ATOM 1814 N N . ILE A 1 216 ? 28.845 5.418 -4.773 1.00 40.50 216 ILE A N 1
ATOM 1815 C CA . ILE A 1 216 ? 27.757 4.497 -4.362 1.00 40.50 216 ILE A CA 1
ATOM 1816 C C . ILE A 1 216 ? 27.579 4.465 -2.818 1.00 40.50 216 ILE A C 1
ATOM 1818 O O . ILE A 1 216 ? 26.570 3.997 -2.301 1.00 40.50 216 ILE A O 1
ATOM 1822 N N . GLU A 1 217 ? 28.505 5.046 -2.050 1.00 37.53 217 GLU A N 1
ATOM 1823 C CA . GLU A 1 217 ? 28.392 5.185 -0.590 1.00 37.53 217 GLU A CA 1
ATOM 1824 C C . GLU A 1 217 ? 27.544 6.384 -0.124 1.00 37.53 217 GLU A C 1
ATOM 1826 O O . GLU A 1 217 ? 27.027 6.369 0.994 1.00 37.53 217 GLU A O 1
ATOM 1831 N N . GLN A 1 218 ? 27.328 7.412 -0.956 1.00 36.62 218 GLN A N 1
ATOM 1832 C CA . GLN A 1 218 ? 26.570 8.603 -0.538 1.00 36.62 218 GLN A CA 1
ATOM 1833 C C . GLN A 1 218 ? 25.051 8.432 -0.682 1.00 36.62 218 GLN A C 1
ATOM 1835 O O . GLN A 1 218 ? 24.301 8.979 0.129 1.00 36.62 218 GLN A O 1
ATOM 1840 N N . SER A 1 219 ? 24.583 7.609 -1.629 1.00 39.44 219 SER A N 1
ATOM 1841 C CA . SER A 1 219 ? 23.157 7.267 -1.747 1.00 39.44 219 SER A CA 1
ATOM 1842 C C . SER A 1 219 ? 22.664 6.427 -0.564 1.00 39.44 219 SER A C 1
ATOM 1844 O O . SER A 1 219 ? 21.568 6.684 -0.073 1.00 39.44 219 SER A O 1
ATOM 1846 N N . LYS A 1 220 ? 23.501 5.522 -0.032 1.00 36.62 220 LYS A N 1
ATOM 1847 C CA . LYS A 1 220 ? 23.219 4.754 1.197 1.00 36.62 220 LYS A CA 1
ATOM 1848 C C . LYS A 1 220 ? 23.123 5.643 2.440 1.00 36.62 220 LYS A C 1
ATOM 1850 O O . LYS A 1 220 ? 22.285 5.428 3.307 1.00 36.62 220 LYS A O 1
ATOM 1855 N N . SER A 1 221 ? 23.949 6.685 2.528 1.00 38.06 221 SER A N 1
ATOM 1856 C CA . SER A 1 221 ? 23.881 7.654 3.630 1.00 38.06 221 SER A CA 1
ATOM 1857 C C . SER A 1 221 ? 22.588 8.480 3.608 1.00 38.06 221 SER A C 1
ATOM 1859 O O . SER A 1 221 ? 22.020 8.745 4.671 1.00 38.06 221 SER A O 1
ATOM 1861 N N . LEU A 1 222 ? 22.119 8.886 2.423 1.00 38.16 222 LEU A N 1
ATOM 1862 C CA . LEU A 1 222 ? 20.872 9.640 2.278 1.00 38.16 222 LEU A CA 1
ATOM 1863 C C . LEU A 1 222 ? 19.633 8.753 2.439 1.00 38.16 222 LEU A C 1
ATOM 1865 O O . LEU A 1 222 ? 18.673 9.181 3.078 1.00 38.16 222 LEU A O 1
ATOM 1869 N N . SER A 1 223 ? 19.655 7.522 1.913 1.00 45.22 223 SER A N 1
ATOM 1870 C CA . SER A 1 223 ? 18.577 6.552 2.129 1.00 45.22 223 SER A CA 1
ATOM 1871 C C . SER A 1 223 ? 18.431 6.235 3.610 1.00 45.22 223 SER A C 1
ATOM 1873 O O . SER A 1 223 ? 17.317 6.277 4.112 1.00 45.22 223 SER A O 1
ATOM 1875 N N . ASN A 1 224 ? 19.537 6.038 4.333 1.00 43.50 224 ASN A N 1
ATOM 1876 C CA . ASN A 1 224 ? 19.498 5.749 5.764 1.00 43.50 224 ASN A CA 1
ATOM 1877 C C . ASN A 1 224 ? 18.950 6.930 6.572 1.00 43.50 224 ASN A C 1
ATOM 1879 O O . ASN A 1 224 ? 18.097 6.723 7.421 1.00 43.50 224 ASN A O 1
ATOM 1883 N N . LYS A 1 225 ? 19.322 8.177 6.249 1.00 45.62 225 LYS A N 1
ATOM 1884 C CA . LYS A 1 225 ? 18.748 9.360 6.916 1.00 45.62 225 LYS A CA 1
ATOM 1885 C C . LYS A 1 225 ? 17.248 9.526 6.666 1.00 45.62 225 LYS A C 1
ATOM 1887 O O . LYS A 1 225 ? 16.533 9.944 7.569 1.00 45.62 225 LYS A O 1
ATOM 1892 N N . ILE A 1 226 ? 16.770 9.212 5.462 1.00 48.06 226 ILE A N 1
ATOM 1893 C CA . ILE A 1 226 ? 15.339 9.272 5.131 1.00 48.06 226 ILE A CA 1
ATOM 1894 C C . ILE A 1 226 ? 14.590 8.106 5.786 1.00 48.06 226 ILE A C 1
ATOM 1896 O O . ILE A 1 226 ? 13.509 8.312 6.323 1.00 48.06 226 ILE A O 1
ATOM 1900 N N . ILE A 1 227 ? 15.175 6.907 5.808 1.00 49.97 227 ILE A N 1
ATOM 1901 C CA . ILE A 1 227 ? 14.640 5.739 6.519 1.00 49.97 227 ILE A CA 1
ATOM 1902 C C . ILE A 1 227 ? 14.558 6.020 8.022 1.00 49.97 227 ILE A C 1
ATOM 1904 O O . ILE A 1 227 ? 13.543 5.707 8.633 1.00 49.97 227 ILE A O 1
ATOM 1908 N N . ASP A 1 228 ? 15.563 6.659 8.616 1.00 48.28 228 ASP A N 1
ATOM 1909 C CA . ASP A 1 228 ? 15.556 7.028 10.033 1.00 48.28 228 ASP A CA 1
ATOM 1910 C C . ASP A 1 228 ? 14.527 8.132 10.327 1.00 48.28 228 ASP A C 1
ATOM 1912 O O . ASP A 1 228 ? 13.846 8.091 11.353 1.00 48.28 228 ASP A O 1
ATOM 1916 N N . LEU A 1 229 ? 14.324 9.069 9.394 1.00 42.78 229 LEU A N 1
ATOM 1917 C CA . LEU A 1 229 ? 13.242 10.054 9.477 1.00 42.78 229 LEU A CA 1
ATOM 1918 C C . LEU A 1 229 ? 11.859 9.380 9.396 1.00 42.78 229 LEU A C 1
ATOM 1920 O O . LEU A 1 229 ? 10.959 9.721 10.161 1.00 42.78 229 LEU A O 1
ATOM 1924 N N . LEU A 1 230 ? 11.694 8.396 8.505 1.00 42.56 230 LEU A N 1
ATOM 1925 C CA . LEU A 1 230 ? 10.461 7.620 8.348 1.00 42.56 230 LEU A CA 1
ATOM 1926 C C . LEU A 1 230 ? 10.197 6.716 9.559 1.00 42.56 230 LEU A C 1
ATOM 1928 O O . LEU A 1 230 ? 9.057 6.636 10.005 1.00 42.56 230 LEU A O 1
ATOM 1932 N N . LYS A 1 231 ? 11.231 6.107 10.154 1.00 46.69 231 LYS A N 1
ATOM 1933 C CA . LYS A 1 231 ? 11.126 5.371 11.425 1.00 46.69 231 LYS A CA 1
ATOM 1934 C C . LYS A 1 231 ? 10.677 6.280 12.565 1.00 46.69 231 LYS A C 1
ATOM 1936 O O . LYS A 1 231 ? 9.811 5.886 13.338 1.00 46.69 231 LYS A O 1
ATOM 1941 N N . GLY A 1 232 ? 11.197 7.508 12.629 1.00 36.84 232 GLY A N 1
ATOM 1942 C CA . GLY A 1 232 ? 10.767 8.510 13.608 1.00 36.84 232 GLY A CA 1
ATOM 1943 C C . GLY A 1 232 ? 9.308 8.949 13.434 1.00 36.84 232 GLY A C 1
ATOM 1944 O O . GLY A 1 232 ? 8.604 9.132 14.422 1.00 36.84 232 GLY A O 1
ATOM 1945 N N . ILE A 1 233 ? 8.831 9.071 12.192 1.00 41.09 233 ILE A N 1
ATOM 1946 C CA . ILE A 1 233 ? 7.431 9.418 11.879 1.00 41.09 233 ILE A CA 1
ATOM 1947 C C . ILE A 1 233 ? 6.477 8.244 12.157 1.00 41.09 233 ILE A C 1
ATOM 1949 O O . ILE A 1 233 ? 5.343 8.465 12.571 1.00 41.09 233 ILE A O 1
ATOM 1953 N N . LEU A 1 234 ? 6.934 7.005 11.959 1.00 34.09 234 LEU A N 1
ATOM 1954 C CA . LEU A 1 234 ? 6.165 5.776 12.185 1.00 34.09 234 LEU A CA 1
ATOM 1955 C C . LEU A 1 234 ? 6.262 5.238 13.625 1.00 34.09 234 LEU A C 1
ATOM 1957 O O . LEU A 1 234 ? 5.704 4.182 13.908 1.00 34.09 234 LEU A O 1
ATOM 1961 N N . GLY A 1 235 ? 6.976 5.923 14.527 1.00 29.39 235 GLY A N 1
ATOM 1962 C CA . GLY A 1 235 ? 7.154 5.483 15.917 1.00 29.39 235 GLY A CA 1
ATOM 1963 C C . GLY A 1 235 ? 7.968 4.192 16.078 1.00 29.39 235 GLY A C 1
ATOM 1964 O O . GLY A 1 235 ? 7.859 3.528 17.101 1.00 29.39 235 GLY A O 1
ATOM 1965 N N . LEU A 1 236 ? 8.779 3.827 15.083 1.00 34.28 236 LEU A N 1
ATOM 1966 C CA . LEU A 1 236 ? 9.584 2.598 15.043 1.00 34.28 236 LEU A CA 1
ATOM 1967 C C . LEU A 1 236 ? 11.017 2.813 15.579 1.00 34.28 236 LEU A C 1
ATOM 1969 O O . LEU A 1 236 ? 11.972 2.312 14.980 1.00 34.28 236 LEU A O 1
ATOM 1973 N N . ILE A 1 237 ? 11.177 3.594 16.656 1.00 37.66 237 ILE A N 1
ATOM 1974 C CA . ILE A 1 237 ? 12.470 3.775 17.353 1.00 37.66 237 ILE A CA 1
ATOM 1975 C C . ILE A 1 237 ? 12.656 2.674 18.394 1.00 37.66 237 ILE A C 1
ATOM 1977 O O . ILE A 1 237 ? 11.740 2.508 19.228 1.00 37.66 237 ILE A O 1
#